Protein AF-A0A2V7W6M7-F1 (afdb_monomer)

Secondary structure (DSSP, 8-state):
----------EEEEEEEEEHHHHHHT-S-SSPPPPSPEEEEEEEETTTTEEEEEEEEEEEEEPTTSSEEEEEEEEE-TTS-EEEEPPSSEEEEEEEETTEEEEEEEEESSPPGGG-PPEEEPB-TT-----TTSTT--EEEEEEE-EETTTTEE-TT-EEEEES--SEE-EEE--TTSEEEEEEE-SSSS-EEEEEEEE-TTSPPEEEEEEEE-TTSEEEEPPPEEEEEEE-TTS-B-TT-EEEETTSTT-EEE--TTSEEEEE--TTPPTTEEEEEEEE-TTS-EEEEEEEEE-TTSEEEPPPEE--

Structure (mmCIF, N/CA/C/O backbone):
data_AF-A0A2V7W6M7-F1
#
_entry.id   AF-A0A2V7W6M7-F1
#
loop_
_atom_site.group_PDB
_atom_site.id
_atom_site.type_symbol
_atom_site.label_atom_id
_atom_site.label_alt_id
_atom_site.label_comp_id
_atom_site.label_asym_id
_atom_site.label_entity_id
_atom_site.label_seq_id
_atom_site.pdbx_PDB_ins_code
_atom_site.Cartn_x
_atom_site.Cartn_y
_atom_site.Cartn_z
_atom_site.occupancy
_atom_site.B_iso_or_equiv
_atom_site.auth_seq_id
_atom_site.auth_comp_id
_atom_site.auth_asym_id
_atom_site.auth_atom_id
_atom_site.pdbx_PDB_model_num
ATOM 1 N N . MET A 1 1 ? 36.031 -36.886 -27.795 1.00 37.38 1 MET A N 1
ATOM 2 C CA . MET A 1 1 ? 36.007 -35.470 -28.211 1.00 37.38 1 MET A CA 1
ATOM 3 C C . MET A 1 1 ? 34.612 -34.957 -27.913 1.00 37.38 1 MET A C 1
ATOM 5 O O . MET A 1 1 ? 33.679 -35.329 -28.607 1.00 37.38 1 MET A O 1
ATOM 9 N N . THR A 1 2 ? 34.450 -34.257 -26.794 1.00 33.03 2 THR A N 1
ATOM 10 C CA . THR A 1 2 ? 33.144 -33.803 -26.303 1.00 33.03 2 THR A CA 1
ATOM 11 C C . THR A 1 2 ? 32.819 -32.485 -26.989 1.00 33.03 2 THR A C 1
ATOM 13 O O . THR A 1 2 ? 33.527 -31.499 -26.793 1.00 33.03 2 THR A O 1
ATOM 16 N N . ILE A 1 3 ? 31.799 -32.485 -27.842 1.00 33.22 3 ILE A N 1
ATOM 17 C CA . ILE A 1 3 ? 31.272 -31.263 -28.445 1.00 33.22 3 ILE A CA 1
ATOM 18 C C . ILE A 1 3 ? 30.493 -30.553 -27.337 1.00 33.22 3 ILE A C 1
ATOM 20 O O . ILE A 1 3 ? 29.459 -31.043 -26.893 1.00 33.22 3 ILE A O 1
ATOM 24 N N . PHE A 1 4 ? 31.018 -29.432 -26.847 1.00 33.44 4 PHE A N 1
ATOM 25 C CA . PHE A 1 4 ? 30.218 -28.498 -26.065 1.00 33.44 4 PHE A CA 1
ATOM 26 C C . PHE A 1 4 ? 29.286 -27.791 -27.043 1.00 33.44 4 PHE A C 1
ATOM 28 O O . PHE A 1 4 ? 29.715 -26.931 -27.812 1.00 33.44 4 PHE A O 1
ATOM 35 N N . GLU A 1 5 ? 28.022 -28.197 -27.046 1.00 27.91 5 GLU A N 1
ATOM 36 C CA . GLU A 1 5 ? 26.962 -27.508 -27.767 1.00 27.91 5 GLU A CA 1
ATOM 37 C C . GLU A 1 5 ? 26.763 -26.139 -27.097 1.00 27.91 5 GLU A C 1
ATOM 39 O O . GLU A 1 5 ? 26.143 -25.999 -26.042 1.00 27.91 5 GLU A O 1
ATOM 44 N N . ARG A 1 6 ? 27.416 -25.114 -27.649 1.00 35.00 6 ARG A N 1
ATOM 45 C CA . ARG A 1 6 ? 27.239 -23.728 -27.222 1.00 35.00 6 ARG A CA 1
ATOM 46 C C . ARG A 1 6 ? 25.944 -23.234 -27.855 1.00 35.00 6 ARG A C 1
ATOM 48 O O . ARG A 1 6 ? 25.962 -22.776 -28.993 1.00 35.00 6 ARG A O 1
ATOM 55 N N . TYR A 1 7 ? 24.838 -23.327 -27.123 1.00 35.12 7 TYR A N 1
ATOM 56 C CA . TYR A 1 7 ? 23.595 -22.654 -27.494 1.00 35.12 7 TYR A CA 1
ATOM 57 C C . TYR A 1 7 ? 23.849 -21.143 -27.482 1.00 35.12 7 TYR A C 1
ATOM 59 O O . TYR A 1 7 ? 23.965 -20.518 -26.427 1.00 35.12 7 TYR A O 1
ATOM 67 N N . VAL A 1 8 ? 24.023 -20.562 -28.667 1.00 39.41 8 VAL A N 1
ATOM 68 C CA . VAL A 1 8 ? 24.008 -19.114 -28.862 1.00 39.41 8 VAL A CA 1
ATOM 69 C C . VAL A 1 8 ? 22.544 -18.750 -29.064 1.00 39.41 8 VAL A C 1
ATOM 71 O O . VAL A 1 8 ? 22.043 -18.812 -30.178 1.00 39.41 8 VAL A O 1
ATOM 74 N N . THR A 1 9 ? 21.830 -18.434 -27.985 1.00 49.50 9 THR A N 1
ATOM 75 C CA . THR A 1 9 ? 20.556 -17.715 -28.109 1.00 49.50 9 THR A CA 1
ATOM 76 C C . THR A 1 9 ? 20.864 -16.373 -28.763 1.00 49.50 9 THR A C 1
ATOM 78 O O . THR A 1 9 ? 21.560 -15.550 -28.161 1.00 49.50 9 THR A O 1
ATOM 81 N N . GLU A 1 10 ? 20.404 -16.162 -29.997 1.00 54.75 10 GLU A N 1
ATOM 82 C CA . GLU A 1 10 ? 20.401 -14.829 -30.589 1.00 54.75 10 GLU A CA 1
ATOM 83 C C . GLU A 1 10 ? 19.492 -13.952 -29.721 1.00 54.75 10 GLU A C 1
ATOM 85 O O . GLU A 1 10 ? 18.345 -14.293 -29.435 1.00 54.75 10 GLU A O 1
ATOM 90 N N . ALA A 1 11 ? 20.040 -12.860 -29.193 1.00 59.16 11 ALA A N 1
ATOM 91 C CA . ALA A 1 11 ? 19.273 -11.928 -28.386 1.00 59.16 11 ALA A CA 1
ATOM 92 C C . ALA A 1 11 ? 18.132 -11.354 -29.235 1.00 59.16 11 ALA A C 1
ATOM 94 O O . ALA A 1 11 ? 18.394 -10.664 -30.219 1.00 59.16 11 ALA A O 1
ATOM 95 N N . ALA A 1 12 ? 16.885 -11.604 -28.841 1.00 70.44 12 ALA A N 1
ATOM 96 C CA . ALA A 1 12 ? 15.736 -1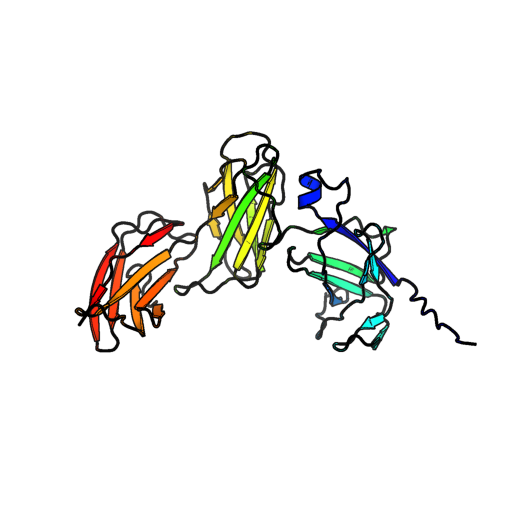0.952 -29.450 1.00 70.44 12 ALA A CA 1
ATOM 97 C C . ALA A 1 12 ? 15.655 -9.509 -28.981 1.00 70.44 12 ALA A C 1
ATOM 99 O O . ALA A 1 12 ? 15.621 -8.600 -29.797 1.00 70.44 12 ALA A O 1
ATOM 100 N N . GLY A 1 13 ? 15.642 -9.297 -27.666 1.00 78.19 13 GLY A N 1
ATOM 101 C CA . GLY A 1 13 ? 15.288 -8.009 -27.088 1.00 78.19 13 GLY A CA 1
ATOM 102 C C . GLY A 1 13 ? 16.224 -7.552 -25.986 1.00 78.19 13 GLY A C 1
ATOM 103 O O . GLY A 1 13 ? 16.868 -8.364 -25.322 1.00 78.19 13 GLY A O 1
ATOM 104 N N . VAL A 1 14 ? 16.264 -6.242 -25.753 1.00 84.81 14 VAL A N 1
ATOM 105 C CA . VAL A 1 14 ? 17.042 -5.648 -24.663 1.00 84.81 14 VAL A CA 1
ATOM 106 C C . VAL A 1 14 ? 16.232 -4.577 -23.946 1.00 84.81 14 VAL A C 1
ATOM 108 O O . VAL A 1 14 ? 15.619 -3.722 -24.579 1.00 84.81 14 VAL A O 1
ATOM 111 N N . ILE A 1 15 ? 16.288 -4.583 -22.616 1.00 87.75 15 ILE A N 1
ATOM 112 C CA . ILE A 1 15 ? 15.776 -3.503 -21.772 1.00 87.75 15 ILE A CA 1
ATOM 113 C C . ILE A 1 15 ? 16.830 -3.093 -20.747 1.00 87.75 15 ILE A C 1
ATOM 115 O O . ILE A 1 15 ? 17.575 -3.923 -20.226 1.00 87.75 15 ILE A O 1
ATOM 119 N N . THR A 1 16 ? 16.881 -1.801 -20.436 1.00 90.06 16 THR A N 1
ATOM 120 C CA . THR A 1 16 ? 17.699 -1.286 -19.336 1.00 90.06 16 THR A CA 1
ATOM 121 C C . THR A 1 16 ? 16.786 -0.917 -18.181 1.00 90.06 16 THR A C 1
ATOM 123 O O . THR A 1 16 ? 15.872 -0.118 -18.358 1.00 90.06 16 THR A O 1
ATOM 126 N N . LEU A 1 17 ? 17.039 -1.486 -17.007 1.00 92.25 17 LEU A N 1
ATOM 127 C CA . LEU A 1 17 ? 16.317 -1.207 -15.772 1.00 92.25 17 LEU A CA 1
ATOM 128 C C . LEU A 1 17 ? 17.231 -0.503 -14.778 1.00 92.25 17 LEU A C 1
ATOM 130 O O . LEU A 1 17 ? 18.404 -0.859 -14.637 1.00 92.25 17 LEU A O 1
ATOM 134 N N . VAL A 1 18 ? 16.677 0.470 -14.062 1.00 93.00 18 VAL A N 1
ATOM 135 C CA . VAL A 1 18 ? 17.426 1.274 -13.096 1.00 93.00 18 VAL A CA 1
ATOM 136 C C . VAL A 1 18 ? 16.715 1.277 -11.753 1.00 93.00 18 VAL A C 1
ATOM 138 O O . VAL A 1 18 ? 15.516 1.534 -11.681 1.00 93.00 18 VAL A O 1
ATOM 141 N N . ASP A 1 19 ? 17.470 1.025 -10.685 1.00 93.56 19 ASP A N 1
ATOM 142 C CA . ASP A 1 19 ? 16.995 1.230 -9.320 1.00 93.56 19 ASP A CA 1
ATOM 143 C C . ASP A 1 19 ? 16.839 2.729 -9.056 1.00 93.56 19 ASP A C 1
ATOM 145 O O . ASP A 1 19 ? 17.804 3.450 -8.771 1.00 93.56 19 ASP A O 1
ATOM 149 N N . GLN A 1 20 ? 15.612 3.220 -9.190 1.00 90.69 20 GLN A N 1
ATOM 150 C CA . GLN A 1 20 ? 15.389 4.651 -9.162 1.00 90.69 20 GLN A CA 1
ATOM 151 C C . GLN A 1 20 ? 15.667 5.230 -7.761 1.00 90.69 20 GLN A C 1
ATOM 153 O O . GLN A 1 20 ? 16.237 6.316 -7.655 1.00 90.69 20 GLN A O 1
ATOM 158 N N . PHE A 1 21 ? 15.374 4.499 -6.679 1.00 90.62 21 PHE A N 1
ATOM 159 C CA . PHE A 1 21 ? 15.681 4.961 -5.321 1.00 90.62 21 PHE A CA 1
ATOM 160 C C . PHE A 1 21 ? 17.189 5.081 -5.084 1.00 90.62 21 PHE A C 1
ATOM 162 O O . PHE A 1 21 ? 17.666 6.106 -4.593 1.00 90.62 21 PHE A O 1
ATOM 169 N N . ALA A 1 22 ? 17.969 4.067 -5.461 1.00 89.62 22 ALA A N 1
ATOM 170 C CA . ALA A 1 22 ? 19.422 4.116 -5.332 1.00 89.62 22 ALA A CA 1
ATOM 171 C C . ALA A 1 22 ? 20.047 5.234 -6.183 1.00 89.62 22 ALA A C 1
ATOM 173 O O . ALA A 1 22 ? 21.070 5.802 -5.775 1.00 89.62 22 ALA A O 1
ATOM 174 N N . LYS A 1 23 ? 19.423 5.558 -7.327 1.00 88.31 23 LYS A N 1
ATOM 175 C CA . LYS A 1 23 ? 19.850 6.629 -8.236 1.00 88.31 23 LYS A CA 1
ATOM 176 C C . LYS A 1 23 ? 19.631 7.985 -7.585 1.00 88.31 23 LYS A C 1
ATOM 178 O O . LYS A 1 23 ? 20.574 8.763 -7.483 1.00 88.31 23 LYS A O 1
ATOM 183 N N . GLU A 1 24 ? 18.437 8.226 -7.047 1.00 85.56 24 GLU A N 1
ATOM 184 C CA . GLU A 1 24 ? 18.137 9.457 -6.305 1.00 85.56 24 GLU A CA 1
ATOM 185 C C . GLU A 1 24 ? 18.972 9.589 -5.028 1.00 85.56 24 GLU A C 1
ATOM 187 O O . GLU A 1 24 ? 19.302 10.698 -4.609 1.00 85.56 24 GLU A O 1
ATOM 192 N N . ARG A 1 25 ? 19.400 8.482 -4.415 1.00 84.62 25 ARG A N 1
ATOM 193 C CA . ARG A 1 25 ? 20.349 8.531 -3.294 1.00 84.62 25 ARG A CA 1
ATOM 194 C C . ARG A 1 25 ? 21.774 8.894 -3.736 1.00 84.62 25 ARG A C 1
ATOM 196 O O . ARG A 1 25 ? 22.564 9.331 -2.908 1.00 84.62 25 ARG A O 1
ATOM 203 N N . GLY A 1 26 ? 22.128 8.693 -5.008 1.00 81.12 26 GLY A N 1
ATOM 204 C CA . GLY A 1 26 ? 23.459 8.989 -5.551 1.00 81.12 26 GLY A CA 1
ATOM 205 C C . GLY A 1 26 ? 24.575 8.070 -5.041 1.00 81.12 26 GLY A C 1
ATOM 206 O O . GLY A 1 26 ? 25.731 8.469 -4.996 1.00 81.12 26 GLY A O 1
ATOM 207 N N . THR A 1 27 ? 24.252 6.844 -4.613 1.00 74.56 27 THR A N 1
ATOM 208 C CA . THR A 1 27 ? 25.217 5.974 -3.889 1.00 74.56 27 THR A CA 1
ATOM 209 C C . THR A 1 27 ? 25.737 4.767 -4.662 1.00 74.56 27 THR A C 1
ATOM 211 O O . THR A 1 27 ? 26.534 4.001 -4.127 1.00 74.56 27 THR A O 1
ATOM 214 N N . ARG A 1 28 ? 25.263 4.544 -5.888 1.00 80.25 28 ARG A N 1
ATOM 215 C CA . ARG A 1 28 ? 25.573 3.341 -6.682 1.00 80.25 28 ARG A CA 1
ATOM 216 C C . ARG A 1 28 ? 25.825 3.683 -8.159 1.00 80.25 28 ARG A C 1
ATOM 218 O O . ARG A 1 28 ? 25.471 2.915 -9.047 1.00 80.25 28 ARG A O 1
ATOM 225 N N . GLY A 1 29 ? 26.429 4.847 -8.403 1.00 82.31 29 GLY A N 1
ATOM 226 C CA . GLY A 1 29 ? 26.655 5.388 -9.746 1.00 82.31 29 GLY A CA 1
ATOM 227 C C . GLY A 1 29 ? 25.389 5.961 -10.392 1.00 82.31 29 GLY A C 1
ATOM 228 O O . GLY A 1 29 ? 24.351 6.093 -9.745 1.00 82.31 29 GLY A O 1
ATOM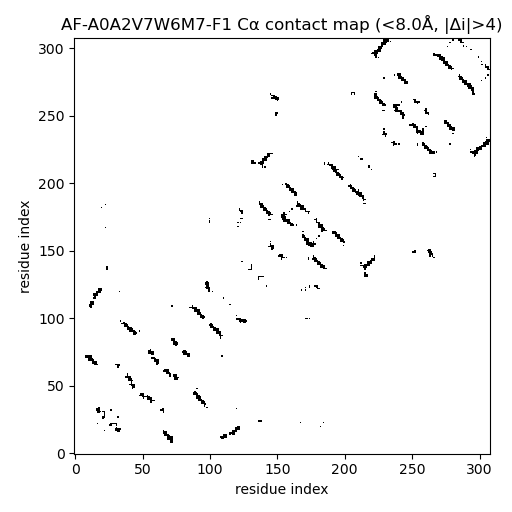 229 N N . GLU A 1 30 ? 25.490 6.314 -11.674 1.00 83.62 30 GLU A N 1
ATOM 230 C CA . GLU A 1 30 ? 24.422 6.990 -12.433 1.00 83.62 30 GLU A CA 1
ATOM 231 C C . GLU A 1 30 ? 23.267 6.061 -12.840 1.00 83.62 30 GLU A C 1
ATOM 233 O O . GLU A 1 30 ? 22.120 6.498 -12.974 1.00 83.62 30 GLU A O 1
ATOM 238 N N . MET A 1 31 ? 23.569 4.771 -13.025 1.00 87.62 31 MET A N 1
ATOM 239 C CA . MET A 1 31 ? 22.616 3.718 -13.382 1.00 87.62 31 MET A CA 1
ATOM 240 C C . MET A 1 31 ? 22.772 2.540 -12.419 1.00 87.62 31 MET A C 1
ATOM 242 O O . MET A 1 31 ? 23.405 1.537 -12.747 1.00 87.62 31 MET A O 1
ATOM 246 N N . PRO A 1 32 ? 22.253 2.659 -11.193 1.00 91.12 32 PRO A N 1
ATOM 247 C CA . PRO A 1 32 ? 22.322 1.580 -10.229 1.00 91.12 32 PRO A CA 1
ATOM 248 C C . PRO A 1 32 ? 21.503 0.370 -10.671 1.00 91.12 32 PRO A C 1
ATOM 250 O O . PRO A 1 32 ? 20.347 0.463 -11.087 1.00 91.12 32 PRO A O 1
ATOM 253 N N . SER A 1 33 ? 22.138 -0.783 -10.521 1.00 91.88 33 SER A N 1
ATOM 254 C CA . SER A 1 33 ? 21.568 -2.097 -10.775 1.00 91.88 33 SER A CA 1
ATOM 255 C C . SER A 1 33 ? 20.372 -2.407 -9.865 1.00 91.88 33 SER A C 1
ATOM 257 O O . SER A 1 33 ? 20.521 -2.296 -8.645 1.00 91.88 33 SER A O 1
ATOM 259 N N . PRO A 1 34 ? 19.241 -2.889 -10.416 1.00 94.00 34 PRO A N 1
ATOM 260 C CA . PRO A 1 34 ? 18.142 -3.413 -9.613 1.00 94.00 34 PRO A CA 1
ATOM 261 C C . PRO A 1 34 ? 18.536 -4.629 -8.767 1.00 94.00 34 PRO A C 1
ATOM 263 O O . PRO A 1 34 ? 19.456 -5.384 -9.112 1.00 94.00 34 PRO A O 1
ATOM 266 N N . ILE A 1 35 ? 17.807 -4.845 -7.677 1.00 93.50 35 ILE A N 1
ATOM 267 C CA . ILE A 1 35 ? 17.958 -5.988 -6.778 1.00 93.50 35 ILE A CA 1
ATOM 268 C C . ILE A 1 35 ? 17.201 -7.195 -7.373 1.00 93.50 35 ILE A C 1
ATOM 270 O O . ILE A 1 35 ? 15.989 -7.108 -7.570 1.00 93.50 35 ILE A O 1
ATOM 274 N N . PRO A 1 36 ? 17.883 -8.312 -7.690 1.00 90.81 36 PRO A N 1
ATOM 275 C CA . PRO A 1 36 ? 17.241 -9.527 -8.192 1.00 90.81 36 PRO A CA 1
ATOM 276 C C . PRO A 1 36 ? 16.528 -10.304 -7.063 1.00 90.81 36 PRO A C 1
ATOM 278 O O . PRO A 1 36 ? 16.828 -10.071 -5.891 1.00 90.81 36 PRO A O 1
ATOM 281 N N . PRO A 1 37 ? 15.667 -11.287 -7.391 1.00 92.06 37 PRO A N 1
ATOM 282 C CA . PRO A 1 37 ? 15.261 -11.696 -8.738 1.00 92.06 37 PRO A CA 1
ATOM 283 C C . PRO A 1 37 ? 14.174 -10.789 -9.333 1.00 92.06 37 PRO A C 1
ATOM 285 O O . PRO A 1 37 ? 13.283 -10.321 -8.628 1.00 92.06 37 PRO A O 1
ATOM 288 N N . LEU A 1 38 ? 14.231 -10.590 -10.654 1.00 93.19 38 LEU A N 1
ATOM 289 C CA . LEU A 1 38 ? 13.163 -9.962 -11.435 1.00 93.19 38 LEU A CA 1
ATOM 290 C C . LEU A 1 38 ? 12.529 -10.997 -12.366 1.00 93.19 38 LEU A C 1
ATOM 292 O O . LEU A 1 38 ? 13.228 -11.826 -12.952 1.00 93.19 38 LEU A O 1
ATOM 296 N N . ARG A 1 39 ? 11.207 -10.937 -12.500 1.00 92.81 39 ARG A N 1
ATOM 297 C CA . ARG A 1 39 ? 10.388 -11.774 -13.376 1.00 92.81 39 ARG A CA 1
ATOM 298 C C . ARG A 1 39 ? 9.814 -10.912 -14.492 1.00 92.81 39 ARG A C 1
ATOM 300 O O . ARG A 1 39 ? 9.383 -9.788 -14.248 1.00 92.81 39 ARG A O 1
ATOM 307 N N . PHE A 1 40 ? 9.802 -11.460 -15.699 1.00 91.62 40 PHE A N 1
ATOM 308 C CA . PHE A 1 40 ? 9.390 -10.768 -16.914 1.00 91.62 40 PHE A CA 1
ATOM 309 C C . PHE A 1 40 ? 8.316 -11.596 -17.613 1.00 91.62 40 PHE A C 1
ATOM 311 O O . PHE A 1 40 ? 8.517 -12.787 -17.870 1.00 91.62 40 PHE A O 1
ATOM 318 N N . SER A 1 41 ? 7.171 -10.989 -17.911 1.00 92.19 41 SER A N 1
ATOM 319 C CA . SER A 1 41 ? 6.080 -11.683 -18.595 1.00 92.19 41 SER A CA 1
ATOM 320 C C . SER A 1 41 ? 5.375 -10.779 -19.593 1.00 92.19 41 SER A C 1
ATOM 322 O O . SER A 1 41 ? 5.086 -9.629 -19.275 1.00 92.19 41 SER A O 1
ATOM 324 N N . LEU A 1 42 ? 5.043 -11.303 -20.771 1.00 91.50 42 LEU A N 1
ATOM 325 C CA . LEU A 1 42 ? 4.112 -10.641 -21.684 1.00 91.50 42 LEU A CA 1
ATOM 326 C C . LEU A 1 42 ? 2.689 -10.997 -21.251 1.00 91.50 42 LEU A C 1
ATOM 328 O O . LEU A 1 42 ? 2.354 -12.177 -21.132 1.00 91.50 42 LEU A O 1
ATOM 332 N N . ILE A 1 43 ? 1.876 -9.979 -20.974 1.00 94.06 43 ILE A N 1
ATOM 333 C CA . ILE A 1 43 ? 0.542 -10.141 -20.371 1.00 94.06 43 ILE A CA 1
ATOM 334 C C . ILE A 1 43 ? -0.604 -9.748 -21.305 1.00 94.06 43 ILE A C 1
ATOM 336 O O . ILE A 1 43 ? -1.750 -10.083 -21.027 1.00 94.06 43 ILE A O 1
ATOM 340 N N . ALA A 1 44 ? -0.311 -9.043 -22.396 1.00 95.44 44 ALA A N 1
ATOM 341 C CA . ALA A 1 44 ? -1.278 -8.660 -23.419 1.00 95.44 44 ALA A CA 1
ATOM 342 C C . ALA A 1 44 ? -0.572 -8.397 -24.756 1.00 95.44 44 ALA A C 1
ATOM 344 O O . ALA A 1 44 ? 0.642 -8.165 -24.759 1.00 95.44 44 ALA A O 1
ATOM 345 N N . HIS A 1 45 ? -1.311 -8.416 -25.869 1.00 94.81 45 HIS A N 1
ATOM 346 C CA . HIS A 1 45 ? -0.763 -8.151 -27.203 1.00 94.81 45 HIS A CA 1
ATOM 347 C C . HIS A 1 45 ? -1.743 -7.461 -28.172 1.00 94.81 45 HIS A C 1
ATOM 349 O O . HIS A 1 45 ? -2.953 -7.391 -27.928 1.00 94.81 45 HIS A O 1
ATOM 355 N N . GLY A 1 46 ? -1.203 -6.954 -29.279 1.00 93.31 46 GLY A N 1
ATOM 356 C CA . GLY A 1 46 ? -1.908 -6.222 -30.324 1.00 93.31 46 GLY A CA 1
ATOM 357 C C . GLY A 1 46 ? -2.309 -4.799 -29.922 1.00 93.31 46 GLY A C 1
ATOM 358 O O . GLY A 1 46 ? -2.162 -4.362 -28.780 1.00 93.31 46 GLY A O 1
ATOM 359 N N . LEU A 1 47 ? -2.883 -4.054 -30.872 1.00 91.38 47 LEU A N 1
ATOM 360 C CA . LEU A 1 47 ? -3.326 -2.667 -30.650 1.00 91.38 47 LEU A CA 1
ATOM 361 C C . LEU A 1 47 ? -4.432 -2.540 -29.592 1.00 91.38 47 LEU A C 1
ATOM 363 O O . LEU A 1 47 ? -4.509 -1.525 -28.905 1.00 91.38 47 LEU A O 1
ATOM 367 N N . ALA A 1 48 ? -5.275 -3.566 -29.458 1.00 93.19 48 ALA A N 1
ATOM 368 C CA . ALA A 1 48 ? -6.347 -3.611 -28.467 1.00 93.19 48 ALA A CA 1
ATOM 369 C C . ALA A 1 48 ? -5.874 -4.064 -27.073 1.00 93.19 48 ALA A C 1
ATOM 371 O O . ALA A 1 48 ? -6.681 -4.073 -26.146 1.00 93.19 48 ALA A O 1
ATOM 372 N N . MET A 1 49 ? -4.594 -4.437 -26.915 1.00 94.31 49 MET A N 1
ATOM 373 C CA . MET A 1 49 ? -4.039 -5.011 -25.683 1.00 94.31 49 MET A CA 1
ATOM 374 C C . MET A 1 49 ? -4.870 -6.189 -25.169 1.00 94.31 49 MET A C 1
ATOM 376 O O . MET A 1 49 ? -5.247 -6.253 -23.998 1.00 94.31 49 MET A O 1
ATOM 380 N N . THR A 1 50 ? -5.146 -7.136 -26.066 1.00 95.19 50 THR A N 1
ATOM 381 C CA . THR A 1 50 ? -5.869 -8.365 -25.740 1.00 95.19 50 THR A CA 1
ATOM 382 C C . THR A 1 50 ? -5.063 -9.156 -24.706 1.00 95.19 50 THR A C 1
ATOM 384 O O . THR A 1 50 ? -3.892 -9.444 -24.972 1.00 95.19 50 THR A O 1
ATOM 387 N N . PRO A 1 51 ? -5.637 -9.505 -23.539 1.00 94.69 51 PRO A N 1
ATOM 388 C CA . PRO A 1 51 ? -4.922 -10.246 -22.505 1.00 94.69 51 PRO A CA 1
ATOM 389 C C . PRO A 1 51 ? -4.411 -11.605 -22.996 1.00 94.69 51 PRO A C 1
ATOM 391 O O . PRO A 1 51 ? -5.109 -12.319 -23.714 1.00 94.69 51 PRO A O 1
ATOM 394 N N . LEU A 1 52 ? -3.207 -11.975 -22.564 1.00 89.38 52 LEU A N 1
ATOM 395 C CA . LEU A 1 52 ? -2.622 -13.299 -22.760 1.00 89.38 52 LEU A CA 1
ATOM 396 C C . LEU A 1 52 ? -2.892 -14.153 -21.518 1.00 89.38 52 LEU A C 1
ATOM 398 O O . LEU A 1 52 ? -2.436 -13.814 -20.424 1.00 89.38 52 LEU A O 1
ATOM 402 N N . ASP A 1 53 ? -3.599 -15.270 -21.691 1.00 87.00 53 ASP A N 1
ATOM 403 C CA . ASP A 1 53 ? -3.859 -16.239 -20.623 1.00 87.00 53 ASP A CA 1
ATOM 404 C C . ASP A 1 53 ? -3.500 -17.671 -21.079 1.00 87.00 53 ASP A C 1
ATOM 406 O O . ASP A 1 53 ? -4.180 -18.227 -21.946 1.00 87.00 53 ASP A O 1
ATOM 410 N N . PRO A 1 54 ? -2.427 -18.283 -20.539 1.00 86.50 54 PRO A N 1
ATOM 411 C 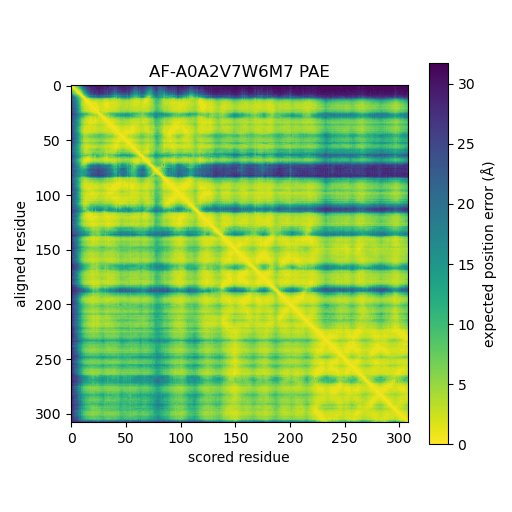CA . PRO A 1 54 ? -1.541 -17.734 -19.513 1.00 86.50 54 PRO A CA 1
ATOM 412 C C . PRO A 1 54 ? -0.589 -16.653 -20.065 1.00 86.50 54 PRO A C 1
ATOM 414 O O . PRO A 1 54 ? -0.247 -16.677 -21.249 1.00 86.50 54 PRO A O 1
ATOM 417 N N . PRO A 1 55 ? -0.070 -15.758 -19.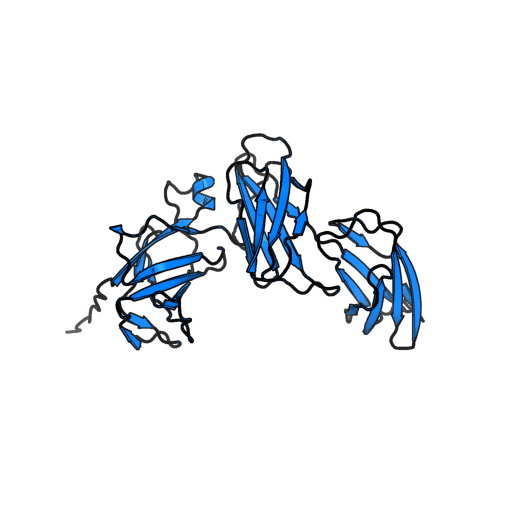201 1.00 90.38 55 PRO A N 1
ATOM 418 C CA . PRO A 1 55 ? 1.029 -14.872 -19.566 1.00 90.38 55 PRO A CA 1
ATOM 419 C C . PRO A 1 55 ? 2.253 -15.641 -20.072 1.00 90.38 55 PRO A C 1
ATOM 421 O O . PRO A 1 55 ? 2.612 -16.694 -19.535 1.00 90.38 55 PRO A O 1
ATOM 424 N N . ILE A 1 56 ? 2.942 -15.072 -21.059 1.00 87.12 56 ILE A N 1
ATOM 425 C CA . ILE A 1 56 ? 4.155 -15.653 -21.639 1.00 87.12 56 ILE A CA 1
ATOM 426 C C . ILE A 1 56 ? 5.347 -15.271 -20.762 1.00 87.12 56 ILE A C 1
ATOM 428 O O . ILE A 1 56 ? 5.666 -14.090 -20.630 1.00 87.12 56 ILE A O 1
ATOM 432 N N . SER A 1 57 ? 6.018 -16.255 -20.161 1.00 86.75 57 SER A N 1
ATOM 433 C CA . SER A 1 57 ? 7.192 -16.013 -19.312 1.00 86.75 57 SER A CA 1
ATOM 434 C C . SER A 1 57 ? 8.460 -15.874 -20.152 1.00 86.75 57 SER A C 1
ATOM 436 O O . SER A 1 57 ? 8.776 -16.739 -20.971 1.00 86.75 57 SER A O 1
ATOM 438 N N . LEU A 1 58 ? 9.204 -14.791 -19.927 1.00 84.75 58 LEU A N 1
ATOM 439 C CA . LEU A 1 58 ? 10.425 -14.490 -20.668 1.00 84.75 58 LEU A CA 1
ATOM 440 C C . LEU A 1 58 ? 11.663 -14.942 -19.900 1.00 84.75 58 LEU A C 1
ATOM 442 O O . LEU A 1 58 ? 11.804 -14.698 -18.699 1.00 84.75 58 LEU A O 1
ATOM 446 N N . ALA A 1 59 ? 12.603 -15.545 -20.623 1.00 80.00 59 ALA A N 1
ATOM 447 C CA . ALA A 1 59 ? 13.935 -15.820 -20.113 1.00 80.00 59 ALA A CA 1
ATOM 448 C C . ALA A 1 59 ? 14.814 -14.579 -20.299 1.00 80.00 59 ALA A C 1
ATOM 450 O O . ALA A 1 59 ? 15.223 -14.262 -21.415 1.00 80.00 59 ALA A O 1
ATOM 451 N N . ALA A 1 60 ? 15.097 -13.880 -19.202 1.00 82.88 60 ALA A N 1
ATOM 452 C CA . ALA A 1 60 ? 15.969 -12.714 -19.207 1.00 82.88 60 ALA A CA 1
ATOM 453 C C . ALA A 1 60 ? 17.358 -13.077 -18.671 1.00 82.88 60 ALA A C 1
ATOM 455 O O . ALA A 1 60 ? 17.496 -13.547 -17.540 1.00 82.88 60 ALA A O 1
ATOM 456 N N . GLN A 1 61 ? 18.395 -12.823 -19.461 1.00 83.25 61 GLN A N 1
ATOM 457 C CA . GLN A 1 61 ? 19.780 -12.860 -19.011 1.00 83.25 61 GLN A CA 1
ATOM 458 C C . GLN A 1 61 ? 20.225 -11.461 -18.607 1.00 83.25 61 GLN A C 1
ATOM 460 O O . GLN A 1 61 ? 20.030 -10.486 -19.328 1.00 83.25 61 GLN A O 1
ATOM 465 N N . ARG A 1 62 ? 20.839 -11.361 -17.434 1.00 83.69 62 ARG A N 1
ATOM 466 C CA . ARG A 1 62 ? 21.354 -10.104 -16.901 1.00 83.69 62 ARG A CA 1
ATOM 467 C C . ARG A 1 62 ? 22.789 -9.888 -17.385 1.00 83.69 62 ARG A C 1
ATOM 469 O O . ARG A 1 62 ? 23.615 -10.790 -17.263 1.00 83.69 62 ARG A O 1
ATOM 476 N N . SER A 1 63 ? 23.097 -8.703 -17.909 1.00 78.69 63 SER A N 1
ATOM 477 C CA . SER A 1 63 ? 24.466 -8.334 -18.288 1.00 78.69 63 SER A CA 1
ATOM 478 C C . SER A 1 63 ? 25.386 -8.221 -17.061 1.00 78.69 63 SER A C 1
ATOM 480 O O . SER A 1 63 ? 24.922 -8.085 -15.927 1.00 78.69 63 SER A O 1
ATOM 482 N N . GLY A 1 64 ? 26.705 -8.188 -17.283 1.00 70.50 64 GLY A N 1
ATOM 483 C CA . GLY A 1 64 ? 27.689 -8.003 -16.207 1.00 70.50 64 GLY A CA 1
ATOM 484 C C . GLY A 1 64 ? 27.561 -6.676 -15.440 1.00 70.50 64 GLY A C 1
ATOM 485 O O . GLY A 1 64 ? 27.926 -6.622 -14.271 1.00 70.50 64 GLY A O 1
ATOM 486 N N . SER A 1 65 ? 27.000 -5.621 -16.053 1.00 70.81 65 SER A N 1
ATOM 487 C CA . SER A 1 65 ? 26.708 -4.347 -15.365 1.00 70.81 65 SER A CA 1
ATOM 488 C C . SER A 1 65 ? 25.491 -4.434 -14.441 1.00 70.81 65 SER A C 1
ATOM 490 O O . SER A 1 65 ? 25.311 -3.589 -13.565 1.00 70.81 65 SER A O 1
ATOM 492 N N . GLY A 1 66 ? 24.641 -5.439 -14.659 1.00 76.69 66 GLY A N 1
ATOM 493 C CA . GLY A 1 66 ? 23.453 -5.734 -13.878 1.00 76.69 66 GLY A CA 1
ATOM 494 C C . GLY A 1 66 ? 22.219 -4.864 -14.169 1.00 76.69 66 GLY A C 1
ATOM 495 O O . GLY A 1 66 ? 21.155 -5.111 -13.597 1.00 76.69 66 GLY A O 1
ATOM 496 N N . THR A 1 67 ? 22.319 -3.869 -15.043 1.00 80.38 67 THR A N 1
ATOM 497 C CA . THR A 1 67 ? 21.198 -2.988 -15.422 1.00 80.38 67 THR A CA 1
ATOM 498 C C . THR A 1 67 ? 20.512 -3.420 -16.709 1.00 80.38 67 THR A C 1
ATOM 500 O O . THR A 1 67 ? 19.331 -3.143 -16.900 1.00 80.38 67 THR A O 1
ATOM 503 N N . VAL A 1 68 ? 21.239 -4.103 -17.591 1.00 83.81 68 VAL A N 1
ATOM 504 C CA . VAL A 1 68 ? 20.737 -4.518 -18.900 1.00 83.81 68 VAL A CA 1
ATOM 505 C C . VAL A 1 68 ? 20.249 -5.958 -18.818 1.00 83.81 68 VAL A C 1
ATOM 507 O O . VAL A 1 68 ? 20.976 -6.841 -18.358 1.00 83.81 68 VAL A O 1
ATOM 510 N N . TYR A 1 69 ? 19.025 -6.182 -19.277 1.00 85.94 69 TYR A N 1
ATOM 511 C CA . TYR A 1 69 ? 18.406 -7.494 -19.396 1.00 85.94 69 TYR A CA 1
ATOM 512 C C . TYR A 1 69 ? 18.203 -7.809 -20.872 1.00 85.94 69 TYR A C 1
ATOM 514 O O . TYR A 1 69 ? 17.654 -7.002 -21.621 1.00 85.94 69 TYR A O 1
ATOM 522 N N . VAL A 1 70 ? 18.684 -8.979 -21.272 1.00 84.50 70 VAL A N 1
ATOM 523 C CA . VAL A 1 70 ? 18.639 -9.494 -22.636 1.00 84.50 70 VAL A CA 1
ATOM 524 C C . VAL A 1 70 ? 17.656 -10.652 -22.673 1.00 84.50 70 VAL A C 1
ATOM 526 O O . VAL A 1 70 ? 17.760 -11.576 -21.868 1.00 84.50 70 VAL A O 1
ATOM 529 N N . PHE A 1 71 ? 16.706 -10.605 -23.595 1.00 81.75 71 PHE A N 1
ATOM 530 C CA . PHE A 1 71 ? 15.704 -11.645 -23.786 1.00 81.75 71 PHE A CA 1
ATOM 531 C C . PHE A 1 71 ? 16.070 -12.505 -24.991 1.00 81.75 71 PHE A C 1
ATOM 533 O O . PHE A 1 71 ? 16.463 -11.976 -26.033 1.00 81.75 71 PHE A O 1
ATOM 540 N N . ALA A 1 72 ? 15.913 -13.819 -24.856 1.00 71.31 72 ALA A N 1
ATOM 541 C CA . ALA A 1 72 ? 15.893 -14.717 -26.009 1.00 71.31 72 ALA A CA 1
ATOM 542 C C . ALA A 1 72 ? 14.601 -14.513 -26.826 1.00 71.31 72 ALA A C 1
ATOM 544 O O . ALA A 1 72 ? 13.604 -14.009 -26.304 1.00 71.31 72 ALA A O 1
ATOM 545 N N . ASP A 1 73 ? 14.609 -14.927 -28.093 1.00 66.75 73 ASP A N 1
ATOM 546 C CA . ASP A 1 73 ? 13.424 -14.991 -28.968 1.00 66.75 73 ASP A CA 1
ATOM 547 C C . ASP A 1 73 ? 12.431 -16.101 -28.568 1.00 66.75 73 ASP A C 1
ATOM 549 O O . ASP A 1 73 ? 11.382 -16.269 -29.196 1.00 66.75 73 ASP A O 1
ATOM 553 N N . GLU A 1 74 ? 12.742 -16.829 -27.496 1.00 67.25 74 GLU A N 1
ATOM 554 C CA . GLU A 1 74 ? 12.015 -17.995 -27.016 1.00 67.25 74 GLU A CA 1
ATOM 555 C C . GLU A 1 74 ? 11.307 -17.725 -25.683 1.00 67.25 74 GLU A C 1
ATOM 557 O O . GLU A 1 74 ? 11.906 -17.342 -24.670 1.00 67.25 74 GLU A O 1
ATOM 562 N N . ALA A 1 75 ? 10.005 -17.994 -25.671 1.00 66.00 75 ALA A N 1
ATOM 563 C CA . ALA A 1 75 ? 9.207 -18.098 -24.466 1.00 66.00 75 ALA A CA 1
ATOM 564 C C . ALA A 1 75 ? 9.433 -19.445 -23.773 1.00 66.00 75 ALA A C 1
ATOM 566 O O . ALA A 1 75 ? 9.437 -20.505 -24.413 1.00 66.00 75 ALA A O 1
ATOM 567 N N . ARG A 1 76 ? 9.537 -19.412 -22.442 1.00 64.12 76 ARG A N 1
ATOM 568 C CA . ARG A 1 76 ? 9.602 -20.626 -21.623 1.00 64.12 76 ARG A CA 1
ATOM 569 C C . ARG A 1 76 ? 8.218 -21.008 -21.119 1.00 64.12 76 ARG A C 1
ATOM 571 O O . ARG A 1 76 ? 7.452 -20.142 -20.693 1.00 64.12 76 ARG A O 1
ATOM 578 N N . ASP A 1 77 ? 7.906 -22.298 -21.150 1.00 57.38 77 ASP A N 1
ATOM 579 C CA . ASP A 1 77 ? 6.683 -22.813 -20.535 1.00 57.38 77 ASP A CA 1
ATOM 580 C C . ASP A 1 77 ? 6.775 -22.803 -18.992 1.00 57.38 77 ASP A C 1
ATOM 582 O O . ASP A 1 77 ? 7.789 -22.425 -18.398 1.00 57.38 77 ASP A O 1
ATOM 586 N N . ARG A 1 78 ? 5.712 -23.250 -18.306 1.00 52.69 78 ARG A N 1
ATOM 587 C CA . ARG A 1 78 ? 5.681 -23.339 -16.829 1.00 52.69 78 ARG A CA 1
ATOM 588 C C . ARG A 1 78 ? 6.761 -24.257 -16.234 1.00 52.69 78 ARG A C 1
ATOM 590 O O . ARG A 1 78 ? 6.979 -24.199 -15.026 1.00 52.69 78 ARG A O 1
ATOM 597 N N . ARG A 1 79 ? 7.397 -25.118 -17.035 1.00 54.09 79 ARG A N 1
ATOM 598 C CA . ARG A 1 79 ? 8.479 -26.027 -16.626 1.00 54.09 79 ARG A CA 1
ATOM 599 C C . ARG A 1 79 ? 9.865 -25.453 -16.932 1.00 54.09 79 ARG A C 1
ATOM 601 O O . ARG A 1 79 ? 10.857 -26.042 -16.520 1.00 54.09 79 ARG A O 1
ATOM 608 N N . GLY A 1 80 ? 9.935 -24.284 -17.572 1.00 55.22 80 GLY A N 1
ATOM 609 C CA . GLY A 1 80 ? 11.184 -23.629 -17.944 1.00 55.22 80 GLY A CA 1
ATOM 610 C C . GLY A 1 80 ? 11.766 -24.115 -19.272 1.00 55.22 80 GLY A C 1
ATOM 611 O O . GLY A 1 80 ? 12.887 -23.706 -19.594 1.00 55.22 80 GLY A O 1
ATOM 612 N N . GLU A 1 81 ? 11.023 -24.936 -20.021 1.00 55.66 81 GLU A N 1
ATOM 613 C CA . GLU A 1 81 ? 11.429 -25.489 -21.314 1.00 55.66 81 GLU A CA 1
ATOM 614 C C . GLU A 1 81 ? 11.155 -24.483 -22.447 1.00 55.66 81 GLU A C 1
ATOM 616 O O . GLU A 1 81 ? 10.130 -23.787 -22.409 1.00 55.66 81 GLU A O 1
ATOM 621 N N . PRO A 1 82 ? 12.040 -24.374 -23.458 1.00 60.16 82 PRO A N 1
ATOM 622 C CA . PRO A 1 82 ? 11.782 -23.578 -24.657 1.00 60.16 82 PRO A CA 1
ATOM 623 C C . PRO A 1 82 ? 10.523 -24.093 -25.356 1.00 60.16 82 PRO A C 1
ATOM 625 O O . PRO A 1 82 ? 10.448 -25.264 -25.721 1.00 60.16 82 PRO A O 1
ATOM 628 N N . SER A 1 83 ? 9.511 -23.240 -25.516 1.00 60.00 83 SER A N 1
ATOM 629 C CA . SER A 1 83 ? 8.182 -23.699 -25.947 1.00 60.00 83 SER A CA 1
ATOM 630 C C . SER A 1 83 ? 7.610 -22.957 -27.152 1.00 60.00 83 SER A C 1
ATOM 632 O O . SER A 1 83 ? 6.828 -23.543 -27.900 1.00 60.00 83 SER A O 1
ATOM 634 N N . LEU A 1 84 ? 7.986 -21.691 -27.375 1.00 66.06 84 LEU A N 1
ATOM 635 C CA . LEU A 1 84 ? 7.395 -20.870 -28.433 1.00 66.06 84 LEU A CA 1
ATOM 636 C C . LEU A 1 84 ? 8.344 -19.752 -28.879 1.00 66.06 84 LEU A C 1
ATOM 638 O O . LEU A 1 84 ? 8.891 -19.043 -28.036 1.00 66.06 84 LEU A O 1
ATOM 642 N N . ARG A 1 85 ? 8.471 -19.529 -30.192 1.00 75.50 85 ARG A N 1
ATOM 643 C CA . ARG A 1 85 ? 9.005 -18.260 -30.706 1.00 75.50 85 ARG A CA 1
ATOM 644 C C . ARG A 1 85 ? 7.967 -17.162 -30.531 1.00 75.50 85 ARG A C 1
ATOM 646 O O . ARG A 1 85 ? 6.808 -17.341 -30.904 1.00 75.50 85 ARG A O 1
ATOM 653 N N . ILE A 1 86 ? 8.386 -16.026 -29.991 1.00 81.31 86 ILE A N 1
ATOM 654 C CA . ILE A 1 86 ? 7.499 -14.875 -29.805 1.00 81.31 86 ILE A CA 1
ATOM 655 C C . ILE A 1 86 ? 7.402 -14.131 -31.139 1.00 81.31 86 ILE A C 1
ATOM 657 O O . ILE A 1 86 ? 8.413 -13.678 -31.678 1.00 81.31 86 ILE A O 1
ATOM 661 N N . ALA A 1 87 ? 6.193 -14.041 -31.693 1.00 83.12 87 ALA A N 1
ATOM 662 C CA . ALA A 1 87 ? 5.962 -13.345 -32.953 1.00 83.12 87 ALA A CA 1
ATOM 663 C C . ALA A 1 87 ? 6.195 -11.830 -32.797 1.00 83.12 87 ALA A C 1
ATOM 665 O O . ALA A 1 87 ? 5.946 -11.288 -31.722 1.00 83.12 87 ALA A O 1
ATOM 666 N N . PRO A 1 88 ? 6.643 -11.124 -33.849 1.00 87.06 88 PRO A N 1
ATOM 667 C CA . PRO A 1 88 ? 6.645 -9.669 -33.841 1.00 87.06 88 PRO A CA 1
ATOM 668 C C . PRO A 1 88 ? 5.217 -9.120 -33.748 1.00 87.06 88 PRO A C 1
ATOM 670 O O . PRO A 1 88 ? 4.384 -9.409 -34.607 1.00 87.06 88 PRO A O 1
ATOM 673 N N . ASP A 1 89 ? 4.945 -8.350 -32.702 1.00 90.31 89 ASP A N 1
ATOM 674 C CA . ASP A 1 89 ? 3.680 -7.654 -32.443 1.00 90.31 89 ASP A CA 1
ATOM 675 C C . ASP A 1 89 ? 3.936 -6.595 -31.359 1.00 90.31 89 ASP A C 1
ATOM 677 O O . ASP A 1 89 ? 5.007 -6.554 -30.738 1.00 90.31 89 ASP A O 1
ATOM 681 N N . ARG A 1 90 ? 2.934 -5.769 -31.080 1.00 92.06 90 ARG A N 1
ATOM 682 C CA . ARG A 1 90 ? 2.920 -4.919 -29.899 1.00 92.06 90 ARG A CA 1
ATOM 683 C C . ARG A 1 90 ? 2.497 -5.742 -28.688 1.00 92.06 90 ARG A C 1
ATOM 685 O O . ARG A 1 90 ? 1.448 -6.376 -28.708 1.00 92.06 90 ARG A O 1
ATOM 692 N N . TYR A 1 91 ? 3.268 -5.691 -27.610 1.00 92.31 91 TYR A N 1
ATOM 693 C CA . TYR A 1 91 ? 2.983 -6.401 -26.365 1.00 92.31 91 TYR A CA 1
ATOM 694 C C . TYR A 1 91 ? 2.986 -5.469 -25.161 1.00 92.31 91 TYR A C 1
ATOM 696 O O . TYR A 1 91 ? 3.664 -4.442 -25.154 1.00 92.31 91 TYR A O 1
ATOM 704 N N . ARG A 1 92 ? 2.293 -5.885 -24.097 1.00 95.06 92 ARG A N 1
ATOM 705 C CA . ARG A 1 92 ? 2.494 -5.354 -22.747 1.00 95.06 92 ARG A CA 1
ATOM 706 C C . ARG A 1 92 ? 3.422 -6.268 -21.962 1.00 95.06 92 ARG A C 1
ATOM 708 O O . ARG A 1 92 ? 3.049 -7.388 -21.606 1.00 95.06 92 ARG A O 1
ATOM 715 N N . LEU A 1 93 ? 4.621 -5.774 -21.680 1.00 92.81 93 LEU A N 1
ATOM 716 C CA . LEU A 1 93 ? 5.584 -6.393 -20.782 1.00 92.81 93 LEU A CA 1
ATOM 717 C C . LEU A 1 93 ? 5.276 -5.979 -19.344 1.00 92.81 93 LEU A C 1
ATOM 719 O O . LEU A 1 93 ? 5.214 -4.792 -19.040 1.00 92.81 93 LEU A O 1
ATOM 723 N N . ARG A 1 94 ? 5.160 -6.958 -18.452 1.00 94.81 94 ARG A N 1
ATOM 724 C CA . ARG A 1 94 ? 5.115 -6.764 -17.006 1.00 94.81 94 ARG A CA 1
ATOM 725 C C . ARG A 1 94 ? 6.419 -7.240 -16.377 1.00 94.81 94 ARG A C 1
ATOM 727 O O . ARG A 1 94 ? 6.878 -8.353 -16.644 1.00 94.81 94 ARG A O 1
ATOM 734 N N . ILE A 1 95 ? 6.988 -6.395 -15.528 1.00 94.44 95 ILE A N 1
ATOM 735 C CA . ILE A 1 95 ? 8.215 -6.642 -14.777 1.00 94.44 95 ILE A CA 1
ATOM 736 C C . ILE A 1 95 ? 7.866 -6.613 -13.296 1.00 94.44 95 ILE A C 1
ATOM 738 O O . ILE A 1 95 ? 7.332 -5.624 -12.796 1.00 94.44 95 ILE A O 1
ATOM 742 N N . GLU A 1 96 ? 8.173 -7.696 -12.594 1.00 94.19 96 GLU A N 1
ATOM 743 C CA . GLU A 1 96 ? 7.884 -7.851 -11.171 1.00 94.19 96 GLU A CA 1
ATOM 744 C C . GLU A 1 96 ? 9.135 -8.275 -10.412 1.00 94.19 96 GLU A C 1
ATOM 746 O O . GLU A 1 96 ? 9.970 -9.027 -10.911 1.00 94.19 96 GLU A O 1
ATOM 751 N N . GLY A 1 97 ? 9.238 -7.842 -9.165 1.00 92.94 97 GLY A N 1
ATOM 752 C CA . GLY A 1 97 ? 10.261 -8.283 -8.232 1.00 92.94 97 GLY A CA 1
ATOM 753 C C . GLY A 1 97 ? 9.775 -8.062 -6.813 1.00 92.94 97 GLY A C 1
ATOM 754 O O . GLY A 1 97 ? 8.841 -7.298 -6.585 1.00 92.94 97 GLY A O 1
ATOM 755 N N . ASP A 1 98 ? 10.413 -8.713 -5.852 1.00 92.94 98 ASP A N 1
ATOM 756 C CA . ASP A 1 98 ? 9.923 -8.687 -4.471 1.00 92.94 98 ASP A CA 1
ATOM 757 C C . ASP A 1 98 ? 10.153 -7.317 -3.797 1.00 92.94 98 ASP A C 1
ATOM 7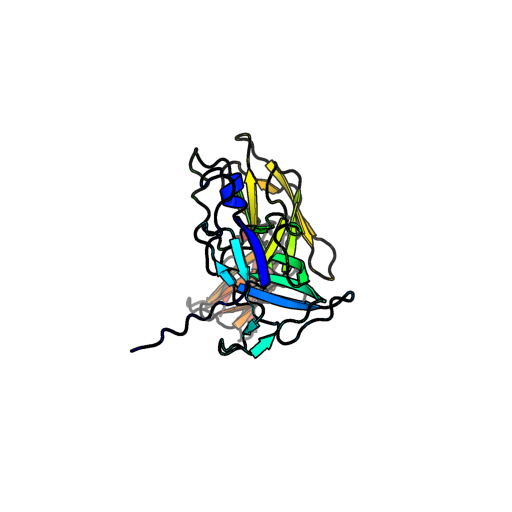59 O O . ASP A 1 98 ? 9.497 -6.989 -2.812 1.00 92.94 98 ASP A O 1
ATOM 763 N N . TYR A 1 99 ? 11.052 -6.499 -4.359 1.00 95.44 99 TYR A N 1
ATOM 764 C CA . TYR A 1 99 ? 11.465 -5.192 -3.834 1.00 95.44 99 TYR A CA 1
ATOM 765 C C . TYR A 1 99 ? 10.923 -3.990 -4.610 1.00 95.44 99 TYR A C 1
ATOM 767 O O . TYR A 1 99 ? 11.143 -2.855 -4.194 1.00 95.44 99 TYR A O 1
ATOM 775 N N . TYR A 1 100 ? 10.252 -4.199 -5.740 1.00 95.00 100 TYR A N 1
ATOM 776 C CA . TYR A 1 100 ? 9.835 -3.118 -6.631 1.00 95.00 100 TYR A CA 1
ATOM 777 C C . TYR A 1 100 ? 8.338 -3.181 -6.890 1.00 95.00 100 TYR A C 1
ATOM 779 O O . TYR A 1 100 ? 7.719 -4.239 -6.806 1.00 95.00 100 TYR A O 1
ATOM 787 N N . GLN A 1 101 ? 7.758 -2.035 -7.221 1.00 93.31 101 GLN A N 1
ATOM 788 C CA . GLN A 1 101 ? 6.396 -1.998 -7.734 1.00 93.31 101 GLN A CA 1
ATOM 789 C C . GLN A 1 101 ? 6.357 -2.651 -9.124 1.00 93.31 101 GLN A C 1
ATOM 791 O O . GLN A 1 101 ? 7.321 -2.492 -9.882 1.00 93.31 101 GLN A O 1
ATOM 796 N N . PRO A 1 102 ? 5.268 -3.359 -9.482 1.00 92.81 102 PRO A N 1
ATOM 797 C CA . PRO A 1 102 ? 5.101 -3.874 -10.832 1.00 92.81 102 PRO A CA 1
ATOM 798 C C . PRO A 1 102 ? 5.204 -2.745 -11.856 1.00 92.81 102 PRO A C 1
ATOM 800 O O . PRO A 1 102 ? 4.530 -1.719 -11.736 1.00 92.81 102 PRO A O 1
ATOM 803 N N . LEU A 1 103 ? 6.046 -2.949 -12.863 1.00 93.00 103 LEU A N 1
ATOM 804 C CA . LEU A 1 103 ? 6.201 -2.034 -13.983 1.00 93.00 103 LEU A CA 1
ATOM 805 C C . LEU A 1 103 ? 5.580 -2.671 -15.224 1.00 93.00 103 LEU A C 1
ATOM 807 O O . LEU A 1 103 ? 5.965 -3.772 -15.613 1.00 93.00 103 LEU A O 1
ATOM 811 N N . GLU A 1 104 ? 4.640 -1.967 -15.846 1.00 94.06 104 GLU A N 1
ATOM 812 C CA . GLU A 1 104 ? 4.026 -2.372 -17.109 1.00 94.06 104 GLU A CA 1
ATOM 813 C C . GLU A 1 104 ? 4.425 -1.406 -18.220 1.00 94.06 104 GLU A C 1
ATOM 815 O O . GLU A 1 104 ? 4.373 -0.188 -18.048 1.00 94.06 104 GLU A O 1
ATOM 820 N N . LEU A 1 105 ? 4.847 -1.964 -19.352 1.00 91.88 105 LEU A N 1
ATOM 821 C CA . LEU A 1 105 ? 5.368 -1.230 -20.497 1.00 91.88 105 LEU A CA 1
ATOM 822 C C . LEU A 1 105 ? 4.767 -1.805 -21.771 1.00 91.88 105 LEU A C 1
ATOM 824 O O . LEU A 1 105 ? 4.887 -3.003 -22.027 1.00 91.88 105 LEU A O 1
ATOM 828 N N . ASP A 1 106 ? 4.172 -0.949 -22.591 1.00 92.44 106 ASP A N 1
ATOM 829 C CA . ASP A 1 106 ? 3.823 -1.316 -23.957 1.00 92.44 106 ASP A CA 1
ATOM 830 C C . ASP A 1 106 ? 5.071 -1.172 -24.837 1.00 92.44 106 ASP A C 1
ATOM 832 O O . ASP A 1 106 ? 5.721 -0.125 -24.828 1.00 92.44 106 ASP A O 1
ATOM 836 N N . LEU A 1 107 ? 5.409 -2.206 -25.602 1.00 89.38 107 LEU A N 1
ATOM 837 C CA . LEU A 1 107 ? 6.563 -2.212 -26.500 1.00 89.38 107 LEU A CA 1
ATOM 838 C C . LEU A 1 107 ? 6.276 -3.008 -27.771 1.00 89.38 107 LEU A C 1
ATOM 840 O O . LEU A 1 107 ? 5.449 -3.917 -27.774 1.00 89.38 107 LEU A O 1
ATOM 844 N N . GLU A 1 108 ? 6.981 -2.671 -28.843 1.00 89.25 108 GLU A N 1
ATOM 845 C CA . GLU A 1 108 ? 7.061 -3.518 -30.032 1.00 89.25 108 GLU A CA 1
ATOM 846 C C . GLU A 1 108 ? 8.057 -4.648 -29.766 1.00 89.25 108 GLU A C 1
ATOM 848 O O . GLU A 1 108 ? 9.144 -4.413 -29.225 1.00 89.25 108 GLU A O 1
ATOM 853 N N . TRP A 1 109 ? 7.684 -5.875 -30.124 1.00 85.50 109 TRP A N 1
ATOM 854 C CA . TRP A 1 109 ? 8.546 -7.037 -29.978 1.00 85.50 109 TRP A CA 1
ATOM 855 C C . TRP A 1 109 ? 9.214 -7.406 -31.313 1.00 85.50 109 TRP A C 1
ATOM 857 O O . TRP A 1 109 ? 8.536 -7.482 -32.336 1.00 85.50 109 TRP A O 1
ATOM 867 N N . PRO A 1 110 ? 10.522 -7.703 -31.320 1.00 80.06 110 PRO A N 1
ATOM 868 C CA . PRO A 1 110 ? 11.414 -7.615 -30.175 1.00 80.06 110 PRO A CA 1
ATOM 869 C C . PRO A 1 110 ? 11.845 -6.169 -29.845 1.00 80.06 110 PRO A C 1
ATOM 871 O O . PRO A 1 110 ? 12.075 -5.367 -30.753 1.00 80.06 110 PRO A O 1
ATOM 874 N N . PRO A 1 111 ? 12.024 -5.827 -28.555 1.00 75.62 111 PRO A N 1
ATOM 875 C CA . PRO A 1 111 ? 12.446 -4.488 -28.169 1.00 75.62 111 PRO A CA 1
ATOM 876 C C . PRO A 1 111 ? 13.914 -4.238 -28.526 1.00 75.62 111 PRO A C 1
ATOM 878 O O . PRO A 1 111 ? 14.803 -4.969 -28.086 1.00 75.62 111 PRO A O 1
ATOM 881 N N . THR A 1 112 ? 14.198 -3.159 -29.257 1.00 68.38 112 THR A N 1
ATOM 882 C CA . THR A 1 112 ? 15.582 -2.768 -29.573 1.00 68.38 112 THR A CA 1
ATOM 883 C C . THR A 1 112 ? 16.128 -1.744 -28.562 1.00 68.38 112 THR A C 1
ATOM 885 O O . THR A 1 112 ? 15.365 -0.919 -28.047 1.00 68.38 112 THR A O 1
ATOM 888 N N . PRO A 1 113 ? 17.449 -1.714 -28.291 1.00 62.72 113 PRO A N 1
ATOM 889 C CA . PRO A 1 113 ? 18.046 -0.720 -27.392 1.00 62.72 113 PRO A CA 1
ATOM 890 C C . PRO A 1 113 ? 17.784 0.732 -27.814 1.00 62.72 113 PRO A C 1
ATOM 892 O O . PRO A 1 113 ? 17.627 1.600 -26.964 1.00 62.72 113 PRO A O 1
ATOM 895 N N . ALA A 1 114 ? 17.712 0.999 -29.123 1.00 59.66 114 ALA A N 1
ATOM 896 C CA . ALA A 1 114 ? 17.454 2.338 -29.654 1.00 59.66 114 ALA A CA 1
ATOM 897 C C . ALA A 1 114 ? 16.032 2.838 -29.344 1.00 59.66 114 ALA A C 1
ATOM 899 O O . ALA A 1 114 ? 15.794 4.043 -29.325 1.00 59.66 114 ALA A O 1
ATOM 900 N N . THR A 1 115 ? 15.095 1.919 -29.097 1.00 59.78 115 THR A N 1
ATOM 901 C CA . THR A 1 115 ? 13.679 2.235 -28.873 1.00 59.78 115 THR A CA 1
ATOM 902 C C . THR A 1 115 ? 13.299 2.393 -27.403 1.00 59.78 115 THR A C 1
ATOM 904 O O . THR A 1 115 ? 12.228 2.923 -27.122 1.00 59.78 115 THR A O 1
ATOM 907 N N . LEU A 1 116 ? 14.148 1.975 -26.454 1.00 69.94 116 LEU A N 1
ATOM 908 C CA . LEU A 1 116 ? 13.805 1.987 -25.031 1.00 69.94 116 LEU A CA 1
ATOM 909 C C . LEU A 1 116 ? 14.785 2.821 -24.207 1.00 69.94 116 LEU A C 1
ATOM 911 O O . LEU A 1 116 ? 15.937 2.446 -23.992 1.00 69.94 116 LEU A O 1
ATOM 915 N N . LEU A 1 117 ? 14.278 3.926 -23.659 1.00 81.50 117 LEU A N 1
ATOM 916 C CA . LEU A 1 117 ? 14.948 4.635 -22.572 1.00 81.50 117 LEU A CA 1
ATOM 917 C C . LEU A 1 117 ? 15.104 3.706 -21.351 1.00 81.50 117 LEU A C 1
ATOM 919 O O . LEU A 1 117 ? 14.283 2.800 -21.171 1.00 81.50 117 LEU A O 1
ATOM 923 N N . PRO A 1 118 ? 16.113 3.925 -20.486 1.00 88.44 118 PRO A N 1
ATOM 924 C CA . PRO A 1 118 ? 16.213 3.215 -19.218 1.00 88.44 118 PRO A CA 1
ATOM 925 C C . PRO A 1 118 ? 14.927 3.358 -18.407 1.00 88.44 118 PRO A C 1
ATOM 927 O O . PRO A 1 118 ? 14.463 4.469 -18.153 1.00 88.44 118 PRO A O 1
ATOM 930 N N . GLN A 1 119 ? 14.361 2.228 -18.001 1.00 91.69 119 GLN A N 1
ATOM 931 C CA . GLN A 1 119 ? 13.088 2.184 -17.305 1.00 91.69 119 GLN A CA 1
ATOM 932 C C . GLN A 1 119 ? 13.315 2.214 -15.788 1.00 91.69 119 GLN A C 1
ATOM 934 O O . GLN A 1 119 ? 14.071 1.385 -15.261 1.00 91.69 119 GLN A O 1
ATOM 939 N N . PRO A 1 120 ? 12.704 3.171 -15.071 1.00 92.25 120 PRO A N 1
ATOM 940 C CA . PRO A 1 120 ? 12.879 3.295 -13.634 1.00 92.25 120 PRO A CA 1
ATOM 941 C C . PRO A 1 120 ? 12.037 2.247 -12.905 1.00 92.25 120 PRO A C 1
ATOM 943 O O . PRO A 1 120 ? 10.822 2.177 -13.078 1.00 92.25 120 PRO A O 1
ATOM 946 N N . LEU A 1 121 ? 12.672 1.464 -12.036 1.00 94.06 121 LEU A N 1
ATOM 947 C CA . LEU A 1 121 ? 11.961 0.640 -11.067 1.00 94.06 121 LEU A CA 1
ATOM 948 C C . LEU A 1 121 ? 11.754 1.437 -9.781 1.00 94.06 121 LEU A C 1
ATOM 950 O O . LEU A 1 121 ? 12.716 1.847 -9.123 1.00 94.06 121 LEU A O 1
ATOM 954 N N . LEU A 1 122 ? 10.486 1.656 -9.436 1.00 93.31 122 LEU A N 1
ATOM 955 C CA . LEU A 1 122 ? 10.090 2.322 -8.200 1.00 93.31 122 LEU A CA 1
ATOM 956 C C . LEU A 1 122 ? 10.102 1.322 -7.037 1.00 93.31 122 LEU A C 1
ATOM 958 O O . LEU A 1 122 ? 9.678 0.175 -7.218 1.00 93.31 122 LEU A O 1
ATOM 962 N N . PRO A 1 123 ? 10.575 1.721 -5.843 1.00 93.94 123 PRO A N 1
ATOM 963 C CA . PRO A 1 123 ? 10.640 0.819 -4.702 1.00 93.94 123 PRO A CA 1
ATOM 964 C C . PRO A 1 123 ? 9.232 0.394 -4.263 1.00 93.94 123 PRO A C 1
ATOM 966 O O . PRO A 1 123 ? 8.312 1.213 -4.185 1.00 93.94 123 PRO A 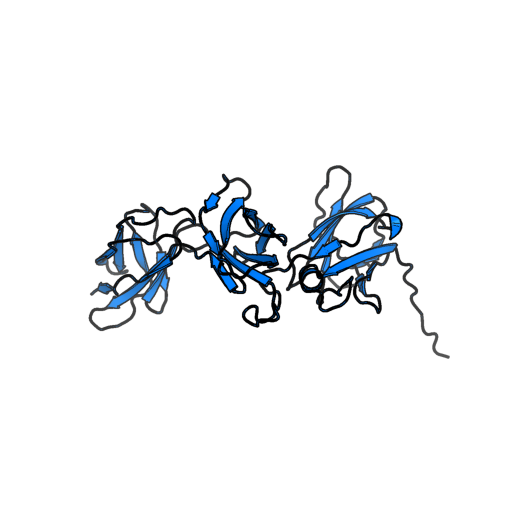O 1
ATOM 969 N N . GLY A 1 124 ? 9.074 -0.900 -3.991 1.00 94.00 124 GLY A N 1
ATOM 970 C CA . GLY A 1 124 ? 7.896 -1.477 -3.348 1.00 94.00 124 GLY A CA 1
ATOM 971 C C . GLY A 1 124 ? 8.046 -1.497 -1.826 1.00 94.00 124 GLY A C 1
ATOM 972 O O . GLY A 1 124 ? 9.095 -1.143 -1.287 1.00 94.00 124 GLY A O 1
ATOM 973 N N . TYR A 1 125 ? 7.006 -1.940 -1.116 1.00 94.00 125 TYR A N 1
ATOM 974 C CA . TYR A 1 125 ? 6.966 -1.900 0.353 1.00 94.00 125 TYR A CA 1
ATOM 975 C C . TYR A 1 125 ? 8.125 -2.658 1.026 1.00 94.00 125 TYR A C 1
ATOM 977 O O . TYR A 1 125 ? 8.713 -2.168 1.991 1.00 94.00 125 TYR A O 1
ATOM 985 N N . ASN A 1 126 ? 8.507 -3.809 0.464 1.00 94.00 126 ASN A N 1
ATOM 986 C CA . ASN A 1 126 ? 9.590 -4.654 0.975 1.00 94.00 126 ASN A CA 1
ATOM 987 C C . ASN A 1 126 ? 10.995 -4.182 0.571 1.00 94.00 126 ASN A C 1
ATOM 989 O O . ASN A 1 126 ? 11.973 -4.846 0.919 1.00 94.00 126 ASN A O 1
ATOM 993 N N . TYR A 1 127 ? 11.125 -3.084 -0.185 1.00 94.81 127 TYR A N 1
ATOM 994 C CA . TYR A 1 127 ? 12.429 -2.570 -0.596 1.00 94.81 127 TYR A CA 1
ATOM 995 C C . TYR A 1 127 ? 13.329 -2.340 0.636 1.00 94.81 127 TYR A C 1
ATOM 997 O O . TYR A 1 127 ? 12.870 -1.760 1.627 1.00 94.81 127 TYR A O 1
ATOM 1005 N N . PRO A 1 128 ? 14.610 -2.756 0.605 1.00 93.69 128 PRO A N 1
ATOM 1006 C CA . PRO A 1 128 ? 15.520 -2.624 1.739 1.00 93.69 128 PRO A CA 1
ATOM 1007 C C . PRO A 1 128 ? 16.023 -1.180 1.849 1.00 93.69 128 PRO A C 1
ATOM 1009 O O . PRO A 1 128 ? 17.168 -0.860 1.508 1.00 93.69 128 PRO A O 1
ATOM 1012 N N . PHE A 1 129 ? 15.143 -0.283 2.287 1.00 91.31 129 PHE A N 1
ATOM 1013 C CA . PHE A 1 129 ? 15.500 1.105 2.536 1.00 91.31 129 PHE A CA 1
ATOM 1014 C C . PHE A 1 129 ? 16.632 1.170 3.574 1.00 91.31 129 PHE A C 1
ATOM 1016 O O . PHE A 1 129 ? 16.602 0.431 4.561 1.00 91.31 129 PHE A O 1
ATOM 1023 N N . PRO A 1 130 ? 17.649 2.027 3.367 1.00 86.88 130 PRO A N 1
ATOM 1024 C CA . PRO A 1 130 ? 18.616 2.310 4.419 1.00 86.88 130 PRO A CA 1
ATOM 1025 C C . PRO A 1 130 ? 17.906 2.961 5.608 1.00 86.88 130 PRO A C 1
ATOM 1027 O O . PRO A 1 130 ? 16.816 3.511 5.453 1.00 86.88 130 PRO A O 1
ATOM 1030 N N . ASP A 1 131 ? 18.567 2.979 6.760 1.00 84.00 131 ASP A N 1
ATOM 1031 C CA . ASP A 1 131 ? 18.122 3.818 7.865 1.00 84.00 131 ASP A CA 1
ATOM 1032 C C . ASP A 1 131 ? 18.104 5.287 7.417 1.00 84.00 131 ASP A C 1
ATOM 1034 O O . ASP A 1 131 ? 19.147 5.892 7.141 1.00 84.00 131 ASP A O 1
ATOM 1038 N N . VAL A 1 132 ? 16.894 5.832 7.288 1.00 81.44 132 VAL A N 1
ATOM 1039 C CA . VAL A 1 132 ? 16.685 7.196 6.805 1.00 81.44 132 VAL A CA 1
ATOM 1040 C C . VAL A 1 132 ? 16.934 8.253 7.871 1.00 81.44 132 VAL A C 1
ATOM 1042 O O . VAL A 1 132 ? 17.053 9.421 7.520 1.00 81.44 132 VAL A O 1
ATOM 1045 N N . THR A 1 133 ? 17.082 7.845 9.134 1.00 77.12 133 THR A N 1
ATOM 1046 C CA . THR A 1 133 ? 17.359 8.745 10.262 1.00 77.12 133 THR A CA 1
ATOM 1047 C C . THR A 1 133 ? 18.829 9.155 10.347 1.00 77.12 133 THR A C 1
ATOM 1049 O O . THR A 1 133 ? 19.178 10.111 11.044 1.00 77.12 133 THR A O 1
ATOM 1052 N N . LEU A 1 134 ? 19.710 8.467 9.613 1.00 76.94 134 LEU A N 1
ATOM 1053 C CA . LEU A 1 134 ? 21.114 8.838 9.522 1.00 76.94 134 LEU A CA 1
ATOM 1054 C C . LEU A 1 134 ? 21.259 10.197 8.814 1.00 76.94 134 LEU A C 1
ATOM 1056 O O . LEU A 1 134 ? 20.679 10.380 7.744 1.00 76.94 134 LEU A O 1
ATOM 1060 N N . PRO A 1 135 ? 22.118 11.117 9.301 1.00 69.88 135 PRO A N 1
ATOM 1061 C CA . PRO A 1 135 ? 22.309 12.440 8.689 1.00 69.88 135 PRO A CA 1
ATOM 1062 C C . PRO A 1 135 ? 22.734 12.420 7.210 1.00 69.88 135 PRO A C 1
ATOM 1064 O O . PRO A 1 135 ? 22.591 13.411 6.495 1.00 69.88 135 PRO A O 1
ATOM 1067 N N . SER A 1 136 ? 23.289 11.301 6.739 1.00 68.94 136 SER A N 1
ATOM 1068 C CA . SER A 1 136 ? 23.669 11.089 5.340 1.00 68.94 136 SER A CA 1
ATOM 1069 C C . SER A 1 136 ? 22.478 10.768 4.430 1.00 68.94 136 SER A C 1
ATOM 1071 O O . SER A 1 136 ? 22.569 10.954 3.213 1.00 68.94 136 SER A O 1
ATOM 1073 N N . SER A 1 137 ? 21.360 10.303 4.988 1.00 72.00 137 SER A N 1
ATOM 1074 C CA . SER A 1 137 ? 20.150 9.984 4.245 1.00 72.00 137 SER A CA 1
ATOM 1075 C C . SER A 1 137 ? 19.316 11.245 4.030 1.00 72.00 137 SER A C 1
ATOM 1077 O O . SER A 1 137 ? 18.500 11.635 4.854 1.00 72.00 137 SER A O 1
ATOM 1079 N N . ARG A 1 138 ? 19.470 11.876 2.862 1.00 79.56 138 ARG A N 1
ATOM 1080 C CA . ARG A 1 138 ? 18.629 13.008 2.418 1.00 79.56 138 ARG A CA 1
ATOM 1081 C C . ARG A 1 138 ? 17.240 12.570 1.927 1.00 79.56 138 ARG A C 1
ATOM 1083 O O . ARG A 1 138 ? 16.668 13.190 1.031 1.00 79.56 138 ARG A O 1
ATOM 1090 N N . MET A 1 139 ? 16.728 11.463 2.461 1.00 86.88 139 MET A N 1
ATOM 1091 C CA . MET A 1 139 ? 15.477 10.834 2.046 1.00 86.88 139 MET A CA 1
ATOM 1092 C C . MET A 1 139 ? 14.471 10.846 3.187 1.00 86.88 139 MET A C 1
ATOM 1094 O O . MET A 1 139 ? 14.833 10.672 4.344 1.00 86.88 139 MET A O 1
ATOM 1098 N N . THR A 1 140 ? 13.206 11.023 2.839 1.00 90.00 140 THR A N 1
ATOM 1099 C CA . THR A 1 140 ? 12.070 10.834 3.739 1.00 90.00 140 THR A CA 1
ATOM 1100 C C . THR A 1 140 ? 11.158 9.784 3.123 1.00 90.00 140 THR A C 1
ATOM 1102 O O . THR A 1 140 ? 10.950 9.790 1.905 1.00 90.00 140 THR A O 1
ATOM 1105 N N . LEU A 1 141 ? 10.629 8.885 3.951 1.00 93.25 141 LEU A N 1
ATOM 1106 C CA . LEU A 1 141 ? 9.666 7.873 3.524 1.00 93.25 141 LEU A CA 1
ATOM 1107 C C . LEU A 1 141 ? 8.282 8.220 4.059 1.00 93.25 141 LEU A C 1
ATOM 1109 O O . LEU A 1 141 ? 8.148 8.785 5.147 1.00 93.25 141 LEU A O 1
ATOM 1113 N N . LEU A 1 142 ? 7.267 7.855 3.286 1.00 94.94 142 LEU A N 1
ATOM 1114 C CA . LEU A 1 142 ? 5.893 7.751 3.752 1.00 94.94 142 LEU A CA 1
ATOM 1115 C C . LEU A 1 142 ? 5.360 6.379 3.348 1.00 94.94 142 LEU A C 1
ATOM 1117 O O . LEU A 1 142 ? 5.407 6.012 2.173 1.00 94.94 142 LEU A O 1
ATOM 1121 N N . ARG A 1 143 ? 4.859 5.638 4.331 1.00 95.62 143 ARG A N 1
ATOM 1122 C CA . ARG A 1 143 ? 4.285 4.304 4.164 1.00 95.62 143 ARG A CA 1
ATOM 1123 C C . ARG A 1 143 ? 2.849 4.275 4.640 1.00 95.62 143 ARG A C 1
ATOM 1125 O O . ARG A 1 143 ? 2.466 5.046 5.514 1.00 95.62 143 ARG A O 1
ATOM 1132 N N . GLY A 1 144 ? 2.080 3.329 4.134 1.00 94.75 144 GLY A N 1
ATOM 1133 C CA . GLY A 1 144 ? 0.750 3.066 4.652 1.00 94.75 144 GLY A CA 1
ATOM 1134 C C . GLY A 1 144 ? 0.220 1.726 4.186 1.00 94.75 144 GLY A C 1
ATOM 1135 O O . GLY A 1 144 ? 0.877 0.988 3.451 1.00 94.75 144 GLY A O 1
ATOM 1136 N N . THR A 1 145 ? -0.996 1.437 4.625 1.00 94.38 145 THR A N 1
ATOM 1137 C CA . THR A 1 145 ? -1.802 0.322 4.129 1.00 94.38 145 THR A CA 1
ATOM 1138 C C . THR A 1 145 ? -3.162 0.865 3.726 1.00 94.38 145 THR A C 1
ATOM 1140 O O . THR A 1 145 ? -3.660 1.801 4.348 1.00 94.38 145 THR A O 1
ATOM 1143 N N . VAL A 1 146 ? -3.735 0.322 2.658 1.00 93.62 146 VAL A N 1
ATOM 1144 C CA . VAL A 1 146 ? -5.114 0.601 2.258 1.00 93.62 146 VAL A CA 1
ATOM 1145 C C . VAL A 1 146 ? -5.920 -0.654 2.528 1.00 93.62 146 VAL A C 1
ATOM 1147 O O . VAL A 1 146 ? -5.671 -1.702 1.931 1.00 93.62 146 VAL A O 1
ATOM 1150 N N . VAL A 1 147 ? -6.871 -0.534 3.445 1.00 93.38 147 VAL A N 1
ATOM 1151 C CA . VAL A 1 147 ? -7.795 -1.603 3.816 1.00 93.38 147 VAL A CA 1
ATOM 1152 C C . VAL A 1 147 ? -9.237 -1.114 3.715 1.00 93.38 147 VAL A C 1
ATOM 1154 O O . VAL A 1 147 ? -9.499 0.086 3.839 1.00 93.38 147 VAL A O 1
ATOM 1157 N N . ARG A 1 148 ? -10.167 -2.042 3.485 1.00 90.38 148 ARG A N 1
ATOM 1158 C CA . ARG A 1 148 ? -11.610 -1.806 3.392 1.00 90.38 148 ARG A CA 1
ATOM 1159 C C . ARG A 1 148 ? -12.375 -2.700 4.355 1.00 90.38 148 ARG A C 1
ATOM 1161 O O . ARG A 1 148 ? -11.924 -3.781 4.733 1.00 90.38 148 ARG A O 1
ATOM 1168 N N . GLY A 1 149 ? -13.560 -2.226 4.724 1.00 89.75 149 GLY A N 1
ATOM 1169 C CA . GLY A 1 149 ? -14.447 -2.921 5.644 1.00 89.75 149 GLY A CA 1
ATOM 1170 C C . GLY A 1 149 ? -13.892 -3.008 7.064 1.00 89.75 149 GLY A C 1
ATOM 1171 O O . GLY A 1 149 ? -12.726 -2.732 7.349 1.00 89.75 149 GLY A O 1
ATOM 1172 N N . VAL A 1 150 ? -14.750 -3.440 7.981 1.00 93.19 150 VAL A N 1
ATOM 1173 C CA . VAL A 1 150 ? -14.432 -3.439 9.416 1.00 93.19 150 VAL A CA 1
ATOM 1174 C C . VAL A 1 150 ? -13.394 -4.480 9.820 1.00 93.19 150 VAL A C 1
ATOM 1176 O O . VAL A 1 150 ? -12.779 -4.363 10.875 1.00 93.19 150 VAL A O 1
ATOM 1179 N N . ARG A 1 151 ? -13.150 -5.475 8.962 1.00 92.50 151 ARG A N 1
ATOM 1180 C CA . ARG A 1 151 ? -12.140 -6.524 9.164 1.00 92.50 151 ARG A CA 1
ATOM 1181 C C . ARG A 1 151 ? -10.756 -6.143 8.644 1.00 92.50 151 ARG A C 1
ATOM 1183 O O . ARG A 1 151 ? -9.798 -6.843 8.955 1.00 92.50 151 ARG A O 1
ATOM 1190 N N . GLY A 1 152 ? -10.647 -5.034 7.910 1.00 92.38 152 GLY A N 1
ATOM 1191 C CA . GLY A 1 152 ? -9.383 -4.572 7.348 1.00 92.38 152 GLY A CA 1
ATOM 1192 C C . GLY A 1 152 ? -8.935 -5.397 6.143 1.00 92.38 152 GLY A C 1
ATOM 1193 O O . GLY A 1 152 ? -7.761 -5.752 6.050 1.00 92.38 152 GLY A O 1
ATOM 1194 N N . ASP A 1 153 ? -9.854 -5.702 5.225 1.00 93.31 153 ASP A N 1
ATOM 1195 C CA . ASP A 1 153 ? -9.529 -6.444 4.010 1.00 93.31 153 ASP A CA 1
ATOM 1196 C C . ASP A 1 153 ? -8.584 -5.604 3.131 1.00 93.31 153 ASP A C 1
ATOM 1198 O O . ASP A 1 153 ? -8.896 -4.448 2.826 1.00 93.31 153 ASP A O 1
ATOM 1202 N N . PRO A 1 154 ? -7.414 -6.128 2.732 1.00 94.62 154 PRO A N 1
ATOM 1203 C CA . PRO A 1 154 ? -6.430 -5.354 1.989 1.00 94.62 154 PRO A CA 1
ATOM 1204 C C . PRO A 1 154 ? -6.930 -4.995 0.589 1.00 94.62 154 PRO A C 1
ATOM 1206 O O . PRO A 1 154 ? -7.525 -5.823 -0.101 1.00 94.62 154 PRO A O 1
ATOM 1209 N N . VAL A 1 155 ? -6.621 -3.778 0.138 1.00 94.38 155 VAL A N 1
ATOM 1210 C CA . VAL A 1 155 ? -6.941 -3.313 -1.217 1.00 94.38 155 VAL A CA 1
ATOM 1211 C C . VAL A 1 155 ? -5.679 -3.320 -2.079 1.00 94.38 155 VAL A C 1
ATOM 1213 O O . VAL A 1 155 ? -4.884 -2.379 -1.989 1.00 94.38 155 VAL A O 1
ATOM 1216 N N . PRO A 1 156 ? -5.465 -4.337 -2.930 1.00 94.19 156 PRO A N 1
ATOM 1217 C CA . PRO A 1 156 ? -4.353 -4.346 -3.873 1.00 94.19 156 PRO A CA 1
ATOM 1218 C C . PRO A 1 156 ? -4.600 -3.421 -5.068 1.00 94.19 156 PRO A C 1
ATOM 1220 O O . PRO A 1 156 ? -5.739 -3.149 -5.442 1.00 94.19 156 PRO A O 1
ATOM 1223 N N . ASN A 1 157 ? -3.516 -3.001 -5.723 1.00 92.19 157 ASN A N 1
ATOM 1224 C CA . ASN A 1 157 ? -3.516 -2.209 -6.958 1.00 92.19 157 ASN A CA 1
ATOM 1225 C C . ASN A 1 157 ? -4.171 -0.817 -6.876 1.00 92.19 157 ASN A C 1
ATOM 1227 O O . ASN A 1 157 ? -4.325 -0.167 -7.917 1.00 92.19 157 ASN A O 1
ATOM 1231 N N . ALA A 1 158 ? -4.505 -0.328 -5.681 1.00 94.81 158 ALA A N 1
ATOM 1232 C CA . ALA A 1 158 ? -4.882 1.065 -5.484 1.00 94.81 158 ALA A CA 1
ATOM 1233 C C . ALA A 1 158 ? -3.683 1.960 -5.816 1.00 94.81 158 ALA A C 1
ATOM 1235 O O . ALA A 1 158 ? -2.537 1.623 -5.507 1.00 94.81 158 ALA A O 1
ATOM 1236 N N . THR A 1 159 ? -3.939 3.093 -6.464 1.00 96.56 159 THR A N 1
ATOM 1237 C CA . THR A 1 159 ? -2.898 4.076 -6.778 1.00 96.56 159 THR A CA 1
ATOM 1238 C C . THR A 1 159 ? -2.879 5.133 -5.690 1.00 96.56 159 THR A C 1
ATOM 1240 O O . THR A 1 159 ? -3.878 5.802 -5.453 1.00 96.56 159 THR A O 1
ATOM 1243 N N . VAL A 1 160 ? -1.738 5.284 -5.029 1.00 96.44 160 VAL A N 1
ATOM 1244 C CA . VAL A 1 160 ? -1.501 6.304 -4.014 1.00 96.44 160 VAL A CA 1
ATOM 1245 C C . VAL A 1 160 ? -0.627 7.385 -4.622 1.00 96.44 160 VAL A C 1
ATOM 1247 O O . VAL A 1 160 ? 0.483 7.098 -5.061 1.00 96.44 160 VAL A O 1
ATOM 1250 N N . THR A 1 161 ? -1.104 8.623 -4.627 1.00 96.12 161 THR A N 1
ATOM 1251 C CA . THR A 1 161 ? -0.361 9.792 -5.098 1.00 96.12 161 THR A CA 1
ATOM 1252 C C . THR A 1 161 ? -0.196 10.785 -3.959 1.00 96.12 161 THR A C 1
ATOM 1254 O O . THR A 1 161 ? -1.153 11.129 -3.273 1.00 96.12 161 THR A O 1
ATOM 1257 N N . VAL A 1 162 ? 1.024 11.266 -3.760 1.00 94.81 162 VAL A N 1
ATOM 1258 C CA . VAL A 1 162 ? 1.390 12.198 -2.698 1.00 94.81 162 VAL A CA 1
ATOM 1259 C C . VAL A 1 162 ? 1.797 13.522 -3.327 1.00 94.81 162 VAL A C 1
ATOM 1261 O O . VAL A 1 162 ? 2.780 13.611 -4.056 1.00 94.81 162 VAL A O 1
ATOM 1264 N N . ALA A 1 163 ? 1.014 14.557 -3.060 1.00 92.69 163 ALA A N 1
ATOM 1265 C CA . ALA A 1 163 ? 1.246 15.912 -3.529 1.00 92.69 163 ALA A CA 1
ATOM 1266 C C . ALA A 1 163 ? 1.826 16.794 -2.413 1.00 92.69 163 ALA A C 1
ATOM 1268 O O . ALA A 1 163 ? 1.851 16.414 -1.239 1.00 92.69 163 ALA A O 1
ATOM 1269 N N . ASN A 1 164 ? 2.259 18.001 -2.790 1.00 89.25 164 ASN A N 1
ATOM 1270 C CA . ASN A 1 164 ? 2.876 18.990 -1.898 1.00 89.25 164 ASN A CA 1
ATOM 1271 C C . ASN A 1 164 ? 4.182 18.502 -1.247 1.00 89.25 164 ASN A C 1
ATOM 1273 O O . ASN A 1 164 ? 4.538 18.921 -0.148 1.00 89.25 164 ASN A O 1
ATOM 1277 N N . THR A 1 165 ? 4.917 17.630 -1.940 1.00 83.44 165 THR A N 1
ATOM 1278 C CA . THR A 1 165 ? 6.228 17.129 -1.518 1.00 83.44 165 THR A CA 1
ATOM 1279 C C . THR A 1 165 ? 7.346 17.644 -2.426 1.00 83.44 165 THR A C 1
ATOM 1281 O O . THR A 1 165 ? 7.098 17.993 -3.582 1.00 83.44 165 THR A O 1
ATOM 1284 N N . PRO A 1 166 ? 8.602 17.644 -1.946 1.00 79.94 166 PRO A N 1
ATOM 1285 C CA . PRO A 1 166 ? 9.777 17.787 -2.800 1.00 79.94 166 PRO A CA 1
ATOM 1286 C C . PRO A 1 166 ? 9.848 16.734 -3.919 1.00 79.94 166 PRO A C 1
ATOM 1288 O O . PRO A 1 166 ? 9.094 15.758 -3.933 1.00 79.94 166 PRO A O 1
ATOM 1291 N N . ALA A 1 167 ? 10.820 16.904 -4.822 1.00 77.88 167 ALA A N 1
ATOM 1292 C CA . ALA A 1 167 ? 11.104 15.938 -5.881 1.00 77.88 167 ALA A CA 1
ATOM 1293 C C . ALA A 1 167 ? 11.363 14.524 -5.318 1.00 77.88 167 ALA A C 1
ATOM 1295 O O . ALA A 1 167 ? 12.089 14.338 -4.335 1.00 77.88 167 ALA A O 1
ATOM 1296 N N . GLY A 1 168 ? 10.764 13.519 -5.956 1.00 81.62 168 GLY A N 1
ATOM 1297 C CA . GLY A 1 168 ? 10.794 12.131 -5.508 1.00 81.62 168 GLY A CA 1
ATOM 1298 C C . GLY A 1 168 ? 9.800 11.253 -6.257 1.00 81.62 168 GLY A C 1
ATOM 1299 O O . GLY A 1 168 ? 9.198 11.682 -7.242 1.00 81.62 168 GLY A O 1
ATOM 1300 N N . PHE A 1 169 ? 9.601 10.030 -5.769 1.00 85.94 169 PHE A N 1
ATOM 1301 C CA . PHE A 1 169 ? 8.581 9.117 -6.290 1.00 85.94 169 PHE A CA 1
ATOM 1302 C C . PHE A 1 169 ? 7.302 9.366 -5.524 1.00 85.94 169 PHE A C 1
ATOM 1304 O O . PHE A 1 169 ? 7.106 8.835 -4.440 1.00 85.94 169 PHE A O 1
ATOM 1311 N N . THR A 1 170 ? 6.450 10.213 -6.077 1.00 88.81 170 THR A N 1
ATOM 1312 C CA . THR A 1 170 ? 5.206 10.641 -5.438 1.00 88.81 170 THR A CA 1
ATOM 1313 C C . THR A 1 170 ? 4.055 9.675 -5.658 1.00 88.81 170 THR A C 1
ATOM 1315 O O . THR A 1 170 ? 2.979 9.901 -5.125 1.00 88.81 170 THR A O 1
ATOM 1318 N N . THR A 1 171 ? 4.244 8.617 -6.446 1.00 92.50 171 THR A N 1
ATOM 1319 C CA . THR A 1 171 ? 3.190 7.648 -6.752 1.00 92.50 171 THR A CA 1
ATOM 1320 C C . THR A 1 171 ? 3.624 6.242 -6.368 1.00 92.50 171 THR A C 1
ATOM 1322 O O . THR A 1 171 ? 4.769 5.853 -6.610 1.00 92.50 171 THR A O 1
ATOM 1325 N N . ALA A 1 172 ? 2.702 5.485 -5.783 1.00 94.88 172 ALA A N 1
ATOM 1326 C CA . ALA A 1 172 ? 2.870 4.078 -5.467 1.00 94.88 172 ALA A CA 1
ATOM 1327 C C . ALA A 1 172 ? 1.611 3.275 -5.806 1.00 94.88 172 ALA A C 1
ATOM 1329 O O . ALA A 1 172 ? 0.503 3.804 -5.764 1.00 94.88 172 ALA A O 1
ATOM 1330 N N . ARG A 1 173 ? 1.771 1.984 -6.102 1.00 94.44 173 ARG A N 1
ATOM 1331 C CA . ARG A 1 173 ? 0.669 1.014 -6.097 1.00 94.44 173 ARG A CA 1
ATOM 1332 C C . ARG A 1 173 ? 0.697 0.179 -4.826 1.00 94.44 173 ARG A C 1
ATOM 1334 O O . ARG A 1 173 ? 1.774 -0.203 -4.367 1.00 94.44 173 ARG A O 1
ATOM 1341 N N . THR A 1 174 ? -0.478 -0.118 -4.282 1.00 95.06 174 THR A N 1
ATOM 1342 C CA . THR A 1 174 ? -0.597 -1.040 -3.153 1.00 95.06 174 THR A CA 1
ATOM 1343 C C . THR A 1 174 ? -0.331 -2.480 -3.581 1.00 95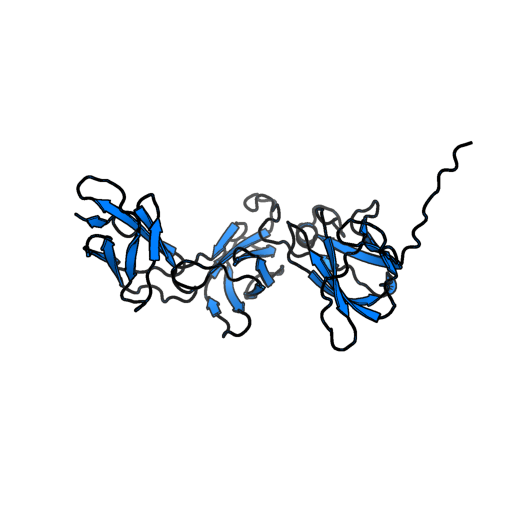.06 174 THR A C 1
ATOM 1345 O O . THR A 1 174 ? -0.762 -2.922 -4.650 1.00 95.06 174 THR A O 1
ATOM 1348 N N . ASP A 1 175 ? 0.388 -3.222 -2.744 1.00 93.44 175 ASP A N 1
ATOM 1349 C CA . ASP A 1 175 ? 0.655 -4.641 -2.964 1.00 93.44 175 ASP A CA 1
ATOM 1350 C C . ASP A 1 175 ? -0.523 -5.540 -2.534 1.00 93.44 175 ASP A C 1
ATOM 1352 O O . ASP A 1 175 ? -1.605 -5.071 -2.185 1.00 93.44 175 ASP A O 1
ATOM 1356 N N . LYS A 1 176 ? -0.322 -6.866 -2.547 1.00 92.81 176 LYS A N 1
ATOM 1357 C CA . LYS A 1 176 ? -1.346 -7.854 -2.150 1.00 92.81 176 LYS A CA 1
ATOM 1358 C C . LYS A 1 176 ? -1.842 -7.696 -0.708 1.00 92.81 176 LYS A C 1
ATOM 1360 O O . LYS A 1 176 ? -2.931 -8.167 -0.401 1.00 92.81 176 LYS A O 1
ATOM 1365 N N . SER A 1 177 ? -1.049 -7.075 0.161 1.00 93.94 177 SER A N 1
ATOM 1366 C CA . SER A 1 177 ? -1.408 -6.758 1.545 1.00 93.94 177 SER A CA 1
ATOM 1367 C C . SER A 1 177 ? -1.995 -5.350 1.701 1.00 93.94 177 SER A C 1
ATOM 1369 O O . SER A 1 177 ? -2.267 -4.916 2.816 1.00 93.94 177 SER A O 1
ATOM 1371 N N . GLY A 1 178 ? -2.195 -4.622 0.597 1.00 94.75 178 GLY A N 1
ATOM 1372 C CA . GLY A 1 178 ? -2.634 -3.230 0.613 1.00 94.75 178 GLY A CA 1
ATOM 1373 C C . GLY A 1 178 ? -1.514 -2.250 0.976 1.00 94.75 178 GLY A C 1
ATOM 1374 O O . GLY A 1 178 ? -1.773 -1.052 1.093 1.00 94.75 178 GLY A O 1
ATOM 1375 N N . ALA A 1 179 ? -0.279 -2.724 1.166 1.00 95.94 179 ALA A N 1
ATOM 1376 C CA . ALA A 1 179 ? 0.833 -1.909 1.631 1.00 95.94 179 ALA A CA 1
ATOM 1377 C C . ALA A 1 179 ? 1.464 -1.107 0.490 1.00 95.94 179 ALA A C 1
ATOM 1379 O O . ALA A 1 179 ? 1.545 -1.563 -0.651 1.00 95.94 179 ALA A O 1
ATOM 1380 N N . TRP A 1 180 ? 1.923 0.101 0.803 1.00 95.94 180 TRP A N 1
ATOM 1381 C CA . TRP A 1 180 ? 2.549 1.007 -0.154 1.00 95.94 180 TRP A CA 1
ATOM 1382 C C . TRP A 1 180 ? 3.628 1.859 0.514 1.00 95.94 180 TRP A C 1
ATOM 1384 O O . TRP A 1 180 ? 3.645 2.050 1.733 1.00 95.94 180 TRP A O 1
ATOM 1394 N N . VAL A 1 181 ? 4.544 2.377 -0.302 1.00 95.88 181 VAL A N 1
ATOM 1395 C CA . VAL A 1 181 ? 5.608 3.281 0.135 1.00 95.88 181 VAL A CA 1
ATOM 1396 C C . VAL A 1 181 ? 5.952 4.267 -0.970 1.00 95.88 181 VAL A C 1
ATOM 1398 O O . VAL A 1 181 ? 6.035 3.902 -2.141 1.00 95.88 181 VAL A O 1
ATOM 1401 N N . VAL A 1 182 ? 6.199 5.510 -0.576 1.00 94.19 182 VAL A N 1
ATOM 1402 C CA . VAL A 1 182 ? 6.814 6.539 -1.413 1.00 94.19 182 VAL A CA 1
ATOM 1403 C C . VAL A 1 182 ? 8.073 7.067 -0.742 1.00 94.19 182 VAL A C 1
ATOM 1405 O O . VAL A 1 182 ? 8.212 7.032 0.483 1.00 94.19 182 VAL A O 1
ATOM 1408 N N . ALA A 1 183 ? 8.991 7.581 -1.554 1.00 90.31 183 ALA A N 1
ATOM 1409 C CA . ALA A 1 183 ? 10.229 8.173 -1.078 1.00 90.31 183 ALA A CA 1
ATOM 1410 C C . ALA A 1 183 ? 10.499 9.477 -1.819 1.00 90.31 183 ALA A C 1
ATOM 1412 O O . ALA A 1 183 ? 10.399 9.539 -3.046 1.00 90.31 183 ALA A O 1
ATOM 1413 N N . PHE A 1 184 ? 10.886 10.509 -1.082 1.00 86.75 184 PHE A N 1
ATOM 1414 C CA . PHE A 1 184 ? 11.205 11.815 -1.645 1.00 86.75 184 PHE A CA 1
ATOM 1415 C C . PHE A 1 184 ? 12.482 12.368 -1.033 1.00 86.75 184 PHE A C 1
ATOM 1417 O O . PHE A 1 184 ? 12.833 12.079 0.115 1.00 86.75 184 PHE A O 1
ATOM 1424 N N . ARG A 1 185 ? 13.203 13.150 -1.836 1.00 84.56 185 ARG A N 1
ATOM 1425 C CA . ARG A 1 185 ? 14.424 13.811 -1.397 1.00 84.56 185 ARG A CA 1
ATOM 1426 C C . ARG A 1 185 ? 14.029 15.071 -0.644 1.00 84.56 185 ARG A C 1
ATOM 1428 O O . ARG A 1 185 ? 13.454 15.978 -1.235 1.00 84.56 185 ARG A O 1
ATOM 1435 N N . HIS A 1 186 ? 14.355 15.171 0.637 1.00 77.31 186 HIS A N 1
ATOM 1436 C CA . HIS A 1 186 ? 14.142 16.419 1.365 1.00 77.31 186 HIS A CA 1
ATOM 1437 C C . HIS A 1 186 ? 15.375 17.316 1.204 1.00 77.31 186 HIS A C 1
ATOM 1439 O O . HIS A 1 186 ? 16.515 16.880 1.367 1.00 77.31 186 HIS A O 1
ATOM 1445 N N . ALA A 1 187 ? 15.157 18.578 0.839 1.00 63.25 187 ALA A N 1
ATOM 1446 C CA . ALA A 1 187 ? 16.236 19.560 0.726 1.00 63.25 187 ALA A CA 1
ATOM 1447 C C . ALA A 1 187 ? 16.530 20.263 2.067 1.00 63.25 187 ALA A C 1
ATOM 1449 O O . ALA A 1 187 ? 17.607 20.829 2.245 1.00 63.25 187 ALA A O 1
ATOM 1450 N N . ASN A 1 188 ? 15.590 20.200 3.017 1.00 68.81 188 ASN A N 1
ATOM 1451 C CA . ASN A 1 188 ? 15.576 20.981 4.251 1.00 68.81 188 ASN A CA 1
ATOM 1452 C C . ASN A 1 188 ? 15.082 20.094 5.405 1.00 68.81 188 ASN A C 1
ATOM 1454 O O . ASN A 1 188 ? 14.341 19.142 5.173 1.00 68.81 188 ASN A O 1
ATOM 1458 N N . ALA A 1 189 ? 15.418 20.454 6.644 1.00 69.12 189 ALA A N 1
ATOM 1459 C CA . ALA A 1 189 ? 14.983 19.747 7.854 1.00 69.12 189 ALA A CA 1
ATOM 1460 C C . ALA A 1 189 ? 13.554 20.110 8.323 1.00 69.12 189 ALA A C 1
ATOM 1462 O O . ALA A 1 189 ? 13.204 19.847 9.468 1.00 69.12 189 ALA A O 1
ATOM 1463 N N . ASN A 1 190 ? 12.742 20.745 7.472 1.00 82.00 190 ASN A N 1
ATOM 1464 C CA . ASN A 1 190 ? 11.403 21.201 7.847 1.00 82.00 190 ASN A CA 1
ATOM 1465 C C . ASN A 1 190 ? 10.354 20.124 7.570 1.00 82.00 190 ASN A C 1
ATOM 1467 O O . ASN A 1 190 ? 10.420 19.445 6.543 1.00 82.00 190 ASN A O 1
ATOM 1471 N N . ASP A 1 191 ? 9.354 20.046 8.444 1.00 87.31 191 ASP A N 1
ATOM 1472 C CA . ASP A 1 191 ? 8.179 19.207 8.231 1.00 87.31 191 ASP A CA 1
ATOM 1473 C C . ASP A 1 191 ? 7.404 19.656 6.982 1.00 87.31 191 ASP A C 1
ATOM 1475 O O . ASP A 1 191 ? 7.312 20.846 6.662 1.00 87.31 191 ASP A O 1
ATOM 1479 N N . ILE A 1 192 ? 6.844 18.683 6.266 1.00 88.00 192 ILE A N 1
ATOM 1480 C CA . ILE A 1 192 ? 6.101 18.885 5.021 1.00 88.00 192 ILE A CA 1
ATOM 1481 C C . ILE A 1 192 ? 4.637 18.538 5.267 1.00 88.00 192 ILE A C 1
ATOM 1483 O O . ILE A 1 192 ? 4.332 17.457 5.760 1.00 88.00 192 ILE A O 1
ATOM 1487 N N . ASN A 1 193 ? 3.724 19.420 4.866 1.00 91.00 193 ASN A N 1
ATOM 1488 C CA . ASN A 1 193 ? 2.295 19.121 4.844 1.00 91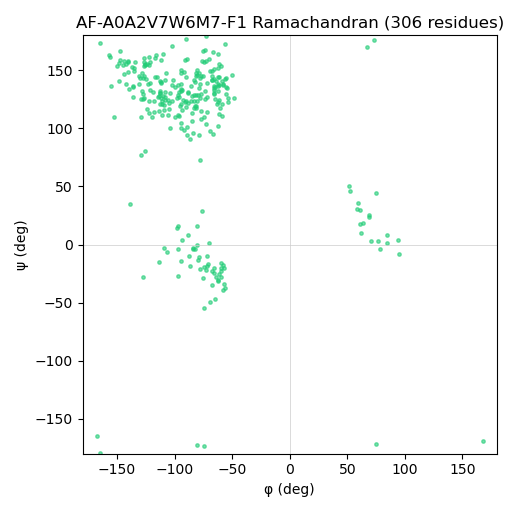.00 193 ASN A CA 1
ATOM 1489 C C . ASN A 1 193 ? 1.917 18.567 3.474 1.00 91.00 193 ASN A C 1
ATOM 1491 O O . ASN A 1 193 ? 1.724 19.320 2.520 1.00 91.00 193 ASN A O 1
ATOM 1495 N N . ALA A 1 194 ? 1.823 17.247 3.388 1.00 92.44 194 ALA A N 1
ATOM 1496 C CA . ALA A 1 194 ? 1.462 16.551 2.169 1.00 92.44 194 ALA A CA 1
ATOM 1497 C C . ALA A 1 194 ? -0.051 16.331 2.056 1.00 92.44 194 ALA A C 1
ATOM 1499 O O . ALA A 1 194 ? -0.788 16.305 3.049 1.00 92.44 194 ALA A O 1
ATOM 1500 N N . THR A 1 195 ? -0.492 16.120 0.820 1.00 94.56 195 THR A N 1
ATOM 1501 C CA . THR A 1 195 ? -1.836 15.630 0.505 1.00 94.56 195 THR A CA 1
ATOM 1502 C C . THR A 1 195 ? -1.694 14.257 -0.130 1.00 94.56 195 THR A C 1
ATOM 1504 O O . THR A 1 195 ? -0.932 14.106 -1.082 1.00 94.56 195 THR A O 1
ATOM 1507 N N . VAL A 1 196 ? -2.402 13.262 0.396 1.00 95.50 196 VAL A N 1
ATOM 1508 C CA . VAL A 1 196 ? -2.378 11.890 -0.123 1.00 95.50 196 VAL A CA 1
ATOM 1509 C C . VAL A 1 196 ? -3.713 11.602 -0.794 1.00 95.50 196 VAL A C 1
ATOM 1511 O O . VAL A 1 196 ? -4.752 11.660 -0.143 1.00 95.50 196 VAL A O 1
ATOM 1514 N N . THR A 1 197 ? -3.679 11.281 -2.081 1.00 96.94 197 THR A N 1
ATOM 1515 C CA . THR A 1 197 ? -4.832 10.824 -2.858 1.00 96.94 197 THR A CA 1
ATOM 1516 C C . THR A 1 197 ? -4.718 9.323 -3.074 1.00 96.94 197 THR A C 1
ATOM 1518 O O . THR A 1 197 ? -3.667 8.838 -3.489 1.00 96.94 197 THR A O 1
ATOM 1521 N N . ILE A 1 198 ? -5.787 8.586 -2.798 1.00 96.38 198 ILE A N 1
ATOM 1522 C CA . ILE A 1 198 ? -5.871 7.139 -2.980 1.00 96.38 198 ILE A CA 1
ATOM 1523 C C . ILE A 1 198 ? -6.989 6.863 -3.977 1.00 96.38 198 ILE A C 1
ATOM 1525 O O . ILE A 1 198 ? -8.164 7.032 -3.657 1.00 96.38 198 ILE A O 1
ATOM 1529 N N . ALA A 1 199 ? -6.606 6.431 -5.171 1.00 96.44 199 ALA A N 1
ATOM 1530 C CA . ALA A 1 199 ? -7.514 6.009 -6.224 1.00 96.44 199 ALA A CA 1
ATOM 1531 C C . ALA A 1 199 ? -7.671 4.486 -6.176 1.00 96.44 199 ALA A C 1
ATOM 1533 O O . ALA A 1 199 ? -6.736 3.733 -6.483 1.00 96.44 199 ALA A O 1
ATOM 1534 N N . ILE A 1 200 ? -8.857 4.031 -5.779 1.00 93.62 200 ILE A N 1
ATOM 1535 C CA . ILE A 1 200 ? -9.236 2.618 -5.811 1.00 93.62 200 ILE A CA 1
ATOM 1536 C C . ILE A 1 200 ? -10.020 2.381 -7.108 1.00 93.62 200 ILE A C 1
ATOM 1538 O O . ILE A 1 200 ? -10.968 3.117 -7.381 1.00 93.62 200 ILE A O 1
ATOM 1542 N N . PRO A 1 201 ? -9.642 1.395 -7.942 1.00 87.75 201 PRO A N 1
ATOM 1543 C CA . PRO A 1 201 ? -10.324 1.154 -9.209 1.00 87.75 201 PRO A CA 1
ATOM 1544 C C . PRO A 1 201 ? -11.839 0.969 -9.041 1.00 87.75 201 PRO A C 1
ATOM 1546 O O . PRO A 1 201 ? -12.283 0.068 -8.337 1.00 87.75 201 PRO A O 1
ATOM 1549 N N . GLY A 1 202 ? -12.625 1.801 -9.729 1.00 89.94 202 GLY A N 1
ATOM 1550 C CA . GLY A 1 202 ? -14.091 1.745 -9.692 1.00 89.94 202 GLY A CA 1
ATOM 1551 C C . GLY A 1 202 ? -14.744 2.500 -8.529 1.00 89.94 202 GLY A C 1
ATOM 1552 O O . GLY A 1 202 ? -15.969 2.522 -8.451 1.00 89.94 202 GLY A O 1
ATOM 1553 N N . GLU A 1 203 ? -13.961 3.151 -7.668 1.00 91.00 203 GLU A N 1
ATOM 1554 C CA . GLU A 1 203 ? -14.451 3.970 -6.558 1.00 91.00 203 GLU A CA 1
ATOM 1555 C C . GLU A 1 203 ? -14.038 5.443 -6.724 1.00 91.00 203 GLU A C 1
ATOM 1557 O O . GLU A 1 203 ? -13.094 5.747 -7.458 1.00 91.00 203 GLU A O 1
ATOM 1562 N N . PRO A 1 204 ? -14.7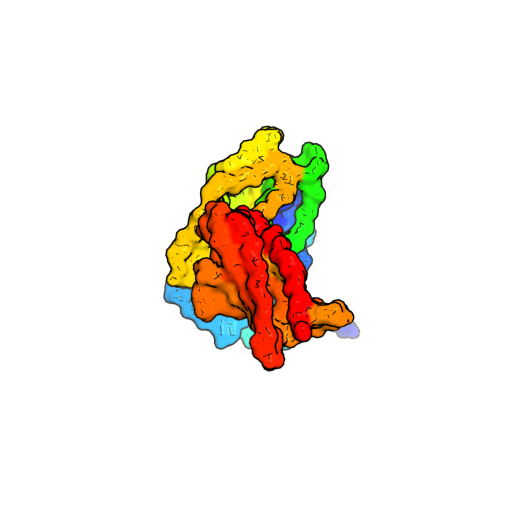21 6.381 -6.045 1.00 91.69 204 PRO A N 1
ATOM 1563 C CA . PRO A 1 204 ? -14.240 7.750 -5.918 1.00 91.69 204 PRO A CA 1
ATOM 1564 C C . PRO A 1 204 ? -12.892 7.820 -5.192 1.00 91.69 204 PRO A C 1
ATOM 1566 O O . PRO A 1 204 ? -12.656 7.098 -4.221 1.00 91.69 204 PRO A O 1
ATOM 1569 N N . ASP A 1 205 ? -12.046 8.755 -5.617 1.00 93.69 205 ASP A N 1
ATOM 1570 C CA . ASP A 1 205 ? -10.763 9.013 -4.971 1.00 93.69 205 ASP A CA 1
ATOM 1571 C C . ASP A 1 205 ? -10.944 9.459 -3.516 1.00 93.69 205 ASP A C 1
ATOM 1573 O O . ASP A 1 205 ? -11.769 10.320 -3.192 1.00 93.69 205 ASP A O 1
ATOM 1577 N N . VAL A 1 206 ? -10.104 8.921 -2.634 1.00 92.94 206 VAL A N 1
ATOM 1578 C CA . VAL A 1 206 ? -10.033 9.348 -1.238 1.00 92.94 206 VAL A CA 1
ATOM 1579 C C . VAL A 1 206 ? -8.882 10.327 -1.061 1.00 92.94 206 VAL A C 1
ATOM 1581 O O . VAL A 1 206 ? -7.741 10.010 -1.387 1.00 92.94 206 VAL A O 1
ATOM 1584 N N . VAL A 1 207 ? -9.163 11.507 -0.504 1.00 93.44 207 VAL A N 1
ATOM 1585 C CA . VAL A 1 207 ? -8.158 12.555 -0.279 1.00 93.44 207 VAL A CA 1
ATOM 1586 C C . VAL A 1 207 ? -7.928 12.758 1.214 1.00 93.44 207 VAL A C 1
ATOM 1588 O O . VAL A 1 207 ? -8.838 13.130 1.955 1.00 93.44 207 VAL A O 1
ATOM 1591 N N . VAL A 1 208 ? -6.686 12.559 1.651 1.00 91.88 208 VAL A N 1
ATOM 1592 C CA . VAL A 1 208 ? -6.225 12.822 3.014 1.00 91.88 208 VAL A CA 1
ATOM 1593 C C . VAL A 1 208 ? -5.372 14.084 3.012 1.00 91.88 208 VAL A C 1
ATOM 1595 O O . VAL A 1 208 ? -4.265 14.118 2.472 1.00 91.88 208 VAL A O 1
ATOM 1598 N N . ASN A 1 209 ? -5.897 15.133 3.636 1.00 90.50 209 ASN A N 1
ATOM 1599 C CA . ASN A 1 209 ? -5.229 16.426 3.739 1.00 90.50 209 ASN A CA 1
ATOM 1600 C C . ASN A 1 209 ? -4.335 16.516 4.982 1.00 90.50 209 ASN A C 1
ATOM 1602 O O . ASN A 1 209 ? -4.536 15.804 5.970 1.00 90.50 209 ASN A O 1
ATOM 1606 N N . ALA A 1 210 ? -3.387 17.456 4.932 1.00 87.12 210 ALA A N 1
ATOM 1607 C CA . ALA A 1 210 ? -2.528 17.830 6.054 1.00 87.12 210 ALA A CA 1
ATOM 1608 C C . ALA A 1 210 ? -1.819 16.626 6.702 1.00 87.12 210 ALA A C 1
ATOM 1610 O O . ALA A 1 210 ? -1.806 16.468 7.924 1.00 87.12 210 ALA A O 1
ATOM 1611 N N . VAL A 1 211 ? -1.248 15.745 5.876 1.00 90.94 211 VAL A N 1
ATOM 1612 C CA . VAL A 1 211 ? -0.376 14.670 6.355 1.00 90.94 211 VAL A CA 1
ATOM 1613 C C . VAL A 1 211 ? 0.983 15.284 6.673 1.00 90.94 211 VAL A C 1
ATOM 1615 O O . VAL A 1 211 ? 1.712 15.679 5.766 1.00 90.94 211 VAL A O 1
ATOM 1618 N N . VAL A 1 212 ? 1.307 15.387 7.961 1.00 91.56 212 VAL A N 1
ATOM 1619 C CA . VAL A 1 212 ? 2.581 15.949 8.425 1.00 91.56 212 VAL A CA 1
ATOM 1620 C C . VAL A 1 212 ? 3.685 14.911 8.244 1.00 91.56 212 VAL A C 1
ATOM 1622 O O . VAL A 1 212 ? 3.673 13.863 8.889 1.00 91.56 212 VAL A O 1
ATOM 1625 N N . LEU A 1 213 ? 4.645 15.207 7.373 1.00 91.31 213 LEU A N 1
ATOM 1626 C CA . LEU A 1 213 ? 5.815 14.380 7.109 1.00 91.31 213 LEU A CA 1
ATOM 1627 C C . LEU A 1 213 ? 7.030 15.008 7.770 1.00 91.31 213 LEU A C 1
ATOM 1629 O O . LEU A 1 213 ? 7.465 16.093 7.382 1.00 91.31 213 LEU A O 1
ATOM 1633 N N . LYS A 1 214 ? 7.608 14.297 8.733 1.00 90.81 214 LYS A N 1
ATOM 1634 C CA . LYS A 1 214 ? 8.864 14.687 9.362 1.00 90.81 214 LYS A CA 1
ATOM 1635 C C . LYS A 1 214 ? 10.014 14.427 8.400 1.00 90.81 214 LYS A C 1
ATOM 1637 O O . LYS A 1 214 ? 10.163 13.310 7.893 1.00 90.81 214 LYS A O 1
ATOM 1642 N N . ALA A 1 215 ? 10.815 15.453 8.126 1.00 88.06 215 ALA A N 1
ATOM 1643 C CA . ALA A 1 215 ? 11.968 15.331 7.239 1.00 88.06 215 ALA A CA 1
ATOM 1644 C C . ALA A 1 215 ? 13.004 14.339 7.799 1.00 88.06 215 ALA A C 1
ATOM 1646 O O . ALA A 1 215 ? 13.282 14.334 8.997 1.00 88.06 215 ALA A O 1
ATOM 1647 N N . GLY A 1 216 ? 13.574 13.492 6.934 1.00 87.25 216 GLY A N 1
ATOM 1648 C CA . GLY A 1 216 ? 14.578 12.496 7.333 1.00 87.25 216 GLY A CA 1
ATOM 1649 C C . GLY A 1 216 ? 14.031 11.369 8.209 1.00 87.25 216 GLY A C 1
ATOM 1650 O O . GLY A 1 216 ? 14.773 10.776 8.983 1.00 87.25 216 GLY A O 1
ATOM 1651 N N . GLN A 1 217 ? 12.725 11.103 8.143 1.00 90.06 217 GLN A N 1
ATOM 1652 C CA . GLN A 1 217 ? 12.072 10.064 8.937 1.00 90.06 217 GLN A CA 1
ATOM 1653 C C . GLN A 1 217 ? 11.351 9.045 8.057 1.00 90.06 217 GLN A C 1
ATOM 1655 O O . GLN A 1 217 ? 11.036 9.299 6.887 1.00 90.06 217 GLN A O 1
ATOM 1660 N N . ASP A 1 218 ? 11.071 7.891 8.659 1.00 92.06 218 ASP A N 1
ATOM 1661 C CA . ASP A 1 218 ? 10.104 6.926 8.149 1.00 92.06 218 ASP A CA 1
ATOM 1662 C C . ASP A 1 218 ? 8.726 7.281 8.724 1.00 92.06 218 ASP A C 1
ATOM 1664 O O . ASP A 1 218 ? 8.451 7.071 9.906 1.00 92.06 218 ASP A O 1
ATOM 1668 N N . ASN A 1 219 ? 7.897 7.935 7.910 1.00 93.88 219 ASN A N 1
ATOM 1669 C CA . ASN A 1 219 ? 6.565 8.378 8.306 1.00 93.88 219 ASN A CA 1
ATOM 1670 C C . ASN A 1 219 ? 5.533 7.305 7.954 1.00 93.88 219 ASN A C 1
ATOM 1672 O O . ASN A 1 219 ? 5.640 6.631 6.929 1.00 93.88 219 ASN A O 1
ATOM 1676 N N . ALA A 1 220 ? 4.478 7.209 8.760 1.00 93.12 220 ALA A N 1
ATOM 1677 C CA . ALA A 1 220 ? 3.372 6.294 8.521 1.00 93.12 220 ALA A CA 1
ATOM 1678 C C . ALA A 1 220 ? 2.049 7.057 8.395 1.00 93.12 220 ALA A C 1
ATOM 1680 O O . ALA A 1 220 ? 1.725 7.900 9.232 1.00 93.12 220 ALA A O 1
ATOM 1681 N N . LEU A 1 221 ? 1.270 6.722 7.368 1.00 93.56 221 LEU A N 1
ATOM 1682 C CA . LEU A 1 221 ? -0.148 7.031 7.285 1.00 93.56 221 LEU A CA 1
ATOM 1683 C C . LEU A 1 221 ? -0.932 5.825 7.806 1.00 93.56 221 LEU A C 1
ATOM 1685 O O . LEU A 1 221 ? -1.106 4.827 7.107 1.00 93.56 221 LEU A O 1
ATOM 1689 N N . SER A 1 222 ? -1.375 5.919 9.055 1.00 90.94 222 SER A N 1
ATOM 1690 C CA . SER A 1 222 ? -2.147 4.864 9.708 1.00 90.94 222 SER A CA 1
ATOM 1691 C C . SER A 1 222 ? -3.613 4.884 9.278 1.00 90.94 222 SER A C 1
ATOM 1693 O O . SER A 1 222 ? -4.199 5.950 9.087 1.00 90.94 222 SER A O 1
ATOM 1695 N N . GLN A 1 223 ? -4.230 3.705 9.222 1.00 90.81 223 GLN A N 1
ATOM 1696 C CA . GLN A 1 223 ? -5.684 3.575 9.169 1.00 90.81 223 GLN A CA 1
ATOM 1697 C C . GLN A 1 223 ? -6.280 3.860 10.556 1.00 90.81 223 GLN A C 1
ATOM 1699 O O . GLN A 1 223 ? -5.707 3.486 11.584 1.00 90.81 223 GLN A O 1
ATOM 1704 N N . THR A 1 224 ? -7.456 4.480 10.594 1.00 93.38 224 THR A N 1
ATOM 1705 C CA . THR A 1 224 ? -8.256 4.567 11.820 1.00 93.38 224 THR A CA 1
ATOM 1706 C C . THR A 1 224 ? -8.735 3.173 12.228 1.00 93.38 224 THR A C 1
ATOM 1708 O O . THR A 1 224 ? -9.273 2.429 11.407 1.00 93.38 224 THR A O 1
ATOM 1711 N N . SER A 1 225 ? -8.543 2.807 13.493 1.00 95.06 225 SER A N 1
ATOM 1712 C CA . SER A 1 225 ? -8.987 1.515 14.025 1.00 95.06 225 SER A CA 1
ATOM 1713 C C . SER A 1 225 ? -9.327 1.581 15.511 1.00 95.06 225 SER A C 1
ATOM 1715 O O . SER A 1 225 ? -8.777 2.388 16.262 1.00 95.06 225 SER A O 1
ATOM 1717 N N . LEU A 1 226 ? -10.217 0.692 15.941 1.00 96.88 226 LEU A N 1
ATOM 1718 C CA . LEU A 1 226 ? -10.441 0.355 17.340 1.00 96.88 226 LEU A CA 1
ATOM 1719 C C . LEU A 1 226 ? -9.894 -1.045 17.599 1.00 96.88 226 LEU A C 1
ATOM 1721 O O . LEU A 1 226 ? -10.042 -1.935 16.763 1.00 96.88 226 LEU A O 1
ATOM 1725 N N . ARG A 1 227 ? -9.284 -1.256 18.762 1.00 97.25 227 ARG A N 1
ATOM 1726 C CA . ARG A 1 227 ? -8.898 -2.596 19.217 1.00 97.25 227 ARG A CA 1
ATOM 1727 C C . ARG A 1 227 ? -9.252 -2.799 20.669 1.00 97.25 227 ARG A C 1
ATOM 1729 O O . ARG A 1 227 ? -9.185 -1.856 21.453 1.00 97.25 227 ARG A O 1
ATOM 1736 N N . GLY A 1 228 ? -9.505 -4.040 21.040 1.00 97.81 228 GLY A N 1
ATOM 1737 C CA . GLY A 1 228 ? -9.776 -4.400 22.420 1.00 97.81 228 GLY A CA 1
ATOM 1738 C C . GLY A 1 228 ? -9.723 -5.902 22.625 1.00 97.81 228 GLY A C 1
ATOM 1739 O O . GLY A 1 228 ? -9.214 -6.653 21.784 1.00 97.81 228 GLY A O 1
ATOM 1740 N N . ALA A 1 229 ? -10.260 -6.328 23.761 1.00 98.06 229 ALA A N 1
ATOM 1741 C CA . ALA A 1 229 ? -10.374 -7.730 24.109 1.00 98.06 229 ALA A CA 1
ATOM 1742 C C . ALA A 1 229 ? -11.693 -8.020 24.828 1.00 98.06 229 ALA A C 1
ATOM 1744 O O . ALA A 1 229 ? -12.273 -7.129 25.451 1.00 98.06 229 ALA A O 1
ATOM 1745 N N . VAL A 1 230 ? -12.139 -9.272 24.751 1.00 98.25 230 VAL A N 1
ATOM 1746 C CA . VAL A 1 230 ? -13.293 -9.790 25.489 1.00 98.25 230 VAL A CA 1
ATOM 1747 C C . VAL A 1 230 ? -12.845 -10.976 26.329 1.00 98.25 230 VAL A C 1
ATOM 1749 O O . VAL A 1 230 ? -12.317 -11.964 25.812 1.00 98.25 230 VAL A O 1
ATOM 1752 N N . PHE A 1 231 ? -13.079 -10.881 27.631 1.00 98.06 231 PHE A N 1
ATOM 1753 C CA . PHE A 1 231 ? -12.796 -11.924 28.604 1.00 98.06 231 PHE A CA 1
ATOM 1754 C C . PHE A 1 231 ? -14.038 -12.230 29.425 1.00 98.06 231 PHE A C 1
ATOM 1756 O O . PHE A 1 231 ? -14.954 -11.421 29.539 1.00 98.06 231 PHE A O 1
ATOM 1763 N N . THR A 1 232 ? -14.052 -13.402 30.045 1.00 96.12 232 THR A N 1
ATOM 1764 C CA . THR A 1 232 ? -15.044 -13.704 31.064 1.00 96.12 232 THR A CA 1
ATOM 1765 C C . THR A 1 232 ? -14.762 -12.960 32.366 1.00 96.12 232 THR A C 1
ATOM 1767 O O . THR A 1 232 ? -13.652 -12.467 32.589 1.00 96.12 232 THR A O 1
ATOM 1770 N N . THR A 1 233 ? -15.727 -12.942 33.288 1.00 93.56 233 THR A N 1
ATOM 1771 C CA . THR A 1 233 ? -15.512 -12.484 34.679 1.00 93.56 233 THR A CA 1
ATOM 1772 C C . THR A 1 233 ? -14.418 -13.278 35.410 1.00 93.56 233 THR A C 1
ATOM 1774 O O . THR A 1 233 ? -13.852 -12.810 36.395 1.00 93.56 233 THR A O 1
ATOM 1777 N N . ARG A 1 234 ? -14.063 -14.466 34.900 1.00 94.12 234 ARG A N 1
ATOM 1778 C CA . ARG A 1 234 ? -12.956 -15.313 35.376 1.00 94.12 234 ARG A CA 1
ATOM 1779 C C . ARG A 1 234 ? -11.665 -15.146 34.563 1.00 94.12 234 ARG A C 1
ATOM 1781 O O . ARG A 1 234 ? -10.793 -16.007 34.638 1.00 94.12 234 ARG A O 1
ATOM 1788 N N . ASN A 1 235 ? -11.542 -14.080 33.770 1.00 95.00 235 ASN A N 1
ATOM 1789 C CA . ASN A 1 235 ? -10.377 -13.782 32.926 1.00 95.00 235 ASN A CA 1
ATOM 1790 C C . ASN A 1 235 ? -10.032 -14.873 31.898 1.00 95.00 235 ASN A C 1
ATOM 1792 O O . ASN A 1 235 ? -8.873 -15.048 31.530 1.00 95.00 235 ASN A O 1
ATOM 1796 N N . THR A 1 236 ? -11.030 -15.608 31.405 1.00 96.62 236 THR A N 1
ATOM 1797 C CA . THR A 1 236 ? -10.846 -16.532 30.271 1.00 96.62 236 THR A CA 1
ATOM 1798 C C . THR A 1 236 ? -11.188 -15.816 28.962 1.00 96.62 236 THR A C 1
ATOM 1800 O O . THR A 1 236 ? -12.240 -15.180 28.929 1.00 96.62 236 THR A O 1
ATOM 1803 N N . PRO A 1 237 ? -10.367 -15.892 27.898 1.00 97.62 237 PRO A N 1
ATOM 1804 C CA . PRO A 1 237 ? -10.688 -15.257 26.622 1.00 97.62 237 PRO A CA 1
ATOM 1805 C C . PRO A 1 237 ? -12.020 -15.743 26.043 1.00 97.62 237 PRO A C 1
ATOM 1807 O O . PRO A 1 237 ? -12.305 -16.942 26.057 1.00 97.62 237 PRO A O 1
ATOM 1810 N N . VAL A 1 238 ? -12.822 -14.824 25.504 1.00 97.81 238 VAL A N 1
ATOM 1811 C CA . VAL A 1 238 ? -14.079 -15.161 24.822 1.00 97.81 238 VAL A CA 1
ATOM 1812 C C . VAL A 1 238 ? -13.846 -15.142 23.319 1.00 97.81 238 VAL A C 1
ATOM 1814 O O . VAL A 1 238 ? -13.659 -14.085 22.719 1.00 97.81 238 VAL A O 1
ATOM 1817 N N . ARG A 1 239 ? -13.870 -16.323 22.706 1.00 97.56 239 ARG A N 1
ATOM 1818 C CA . ARG A 1 239 ? -13.785 -16.505 21.254 1.00 97.56 239 ARG A CA 1
ATOM 1819 C C . ARG A 1 239 ? -15.146 -16.260 20.591 1.00 97.56 239 ARG A C 1
ATOM 1821 O O . ARG A 1 239 ? -16.178 -16.558 21.187 1.00 97.56 239 ARG A O 1
ATOM 1828 N N . ASP A 1 240 ? -15.127 -15.783 19.346 1.00 97.56 240 ASP A N 1
ATOM 1829 C CA . ASP A 1 240 ? -16.303 -15.606 18.486 1.00 97.56 240 ASP A CA 1
ATOM 1830 C C . ASP A 1 240 ? -17.354 -14.624 19.041 1.00 97.56 240 ASP A C 1
ATOM 1832 O O . ASP A 1 240 ? -18.486 -14.604 18.549 1.00 97.56 240 ASP A O 1
ATOM 1836 N N . ALA A 1 241 ? -16.972 -13.782 20.011 1.00 98.00 241 ALA A N 1
ATOM 1837 C CA . ALA A 1 241 ? -17.784 -12.660 20.467 1.00 98.00 241 ALA A CA 1
ATOM 1838 C C . ALA A 1 241 ? -17.915 -11.641 19.337 1.00 98.00 241 ALA A C 1
ATOM 1840 O O . ALA A 1 241 ? -16.925 -11.290 18.689 1.00 98.00 241 ALA A O 1
ATOM 1841 N N . GLU A 1 242 ? -19.136 -11.188 19.093 1.00 98.06 242 GLU A N 1
ATOM 1842 C CA . GLU A 1 242 ? -19.448 -10.221 18.055 1.00 98.06 242 GLU A CA 1
ATOM 1843 C C . GLU A 1 242 ? -19.249 -8.802 18.582 1.00 98.06 242 GLU A C 1
ATOM 1845 O O . GLU A 1 242 ? -19.832 -8.426 19.596 1.00 98.06 242 GLU A O 1
ATOM 1850 N N . ILE A 1 243 ? -18.411 -8.026 17.897 1.00 98.25 243 ILE A N 1
ATOM 1851 C CA . ILE A 1 243 ? -18.109 -6.635 18.230 1.00 98.25 243 ILE A CA 1
ATOM 1852 C C . ILE A 1 243 ? -18.708 -5.733 17.166 1.00 98.25 243 ILE A C 1
ATOM 1854 O O . ILE A 1 243 ? -18.374 -5.862 15.986 1.00 98.25 243 ILE A O 1
ATOM 1858 N N . SER A 1 244 ? -19.546 -4.798 17.593 1.00 97.44 244 SER A N 1
ATOM 1859 C CA . SER A 1 244 ? -20.156 -3.780 16.739 1.00 97.44 244 SER A CA 1
ATOM 1860 C C . SER A 1 244 ? -19.842 -2.383 17.262 1.00 97.44 244 SER A C 1
ATOM 1862 O O . SER A 1 244 ? -19.539 -2.204 18.443 1.00 97.44 244 SER A O 1
ATOM 1864 N N . VAL A 1 245 ? -19.875 -1.405 16.360 1.00 96.19 245 VAL A N 1
ATOM 1865 C CA . VAL A 1 245 ? -19.654 0.007 16.673 1.00 96.19 245 VAL A CA 1
ATOM 1866 C C . VAL A 1 245 ? -20.835 0.790 16.116 1.00 96.19 245 VAL A C 1
ATOM 1868 O O . VAL A 1 245 ? -21.131 0.689 14.926 1.00 96.19 245 VAL A O 1
ATOM 1871 N N . ASP A 1 246 ? -21.505 1.562 16.962 1.00 94.69 246 ASP A N 1
ATOM 1872 C CA . ASP A 1 246 ? -22.752 2.267 16.636 1.00 94.69 246 ASP A CA 1
ATOM 1873 C C . ASP A 1 246 ? -22.650 3.198 15.412 1.00 94.69 246 ASP A C 1
ATOM 1875 O O . ASP A 1 246 ? -23.562 3.250 14.585 1.00 94.69 246 ASP A O 1
ATOM 1879 N N . ILE A 1 247 ? -21.516 3.883 15.244 1.00 92.12 247 ILE A N 1
ATOM 1880 C CA . ILE A 1 247 ? -21.274 4.806 14.125 1.00 92.12 247 ILE A CA 1
ATOM 1881 C C . ILE A 1 247 ? -21.064 4.111 12.770 1.00 92.12 247 ILE A C 1
ATOM 1883 O O . ILE A 1 247 ? -21.056 4.786 11.740 1.00 92.12 247 ILE A O 1
ATOM 1887 N N . ILE A 1 248 ? -20.910 2.781 12.742 1.00 91.81 248 ILE A N 1
ATOM 1888 C CA . ILE A 1 248 ? -20.889 1.971 11.515 1.00 91.81 248 ILE A CA 1
ATOM 1889 C C . ILE A 1 248 ? -21.948 0.866 11.652 1.00 91.81 248 ILE A C 1
ATOM 1891 O O . ILE A 1 248 ? -21.632 -0.282 11.981 1.00 91.81 248 ILE A O 1
ATOM 1895 N N . PRO A 1 249 ? -23.228 1.198 11.405 1.00 87.56 249 PRO A N 1
ATOM 1896 C CA . PRO A 1 249 ? -24.320 0.270 11.641 1.00 87.56 249 PRO A CA 1
ATOM 1897 C C . PRO A 1 249 ? -24.244 -0.938 10.704 1.00 87.56 249 PRO A C 1
ATOM 1899 O O . PRO A 1 249 ? -23.801 -0.844 9.557 1.00 87.56 249 PRO A O 1
ATOM 1902 N N . ASN A 1 250 ? -24.761 -2.071 11.184 1.00 89.94 250 ASN A N 1
ATOM 1903 C CA . ASN A 1 250 ? -24.858 -3.338 10.448 1.00 89.94 250 ASN A CA 1
ATOM 1904 C C . ASN A 1 250 ? -23.512 -3.973 10.060 1.00 89.94 250 ASN A C 1
ATOM 1906 O O . ASN A 1 250 ? -23.476 -4.830 9.176 1.00 89.94 250 ASN A O 1
ATOM 1910 N N . GLN A 1 251 ? -22.413 -3.577 10.704 1.00 95.00 251 GLN A N 1
ATOM 1911 C CA . GLN A 1 251 ? -21.117 -4.225 10.535 1.00 95.00 251 GLN A CA 1
ATOM 1912 C C . GLN A 1 251 ? -20.549 -4.675 11.877 1.00 95.00 251 GLN A C 1
ATOM 1914 O O . GLN A 1 251 ? -20.682 -3.995 12.894 1.00 95.00 251 GLN A O 1
ATOM 1919 N N . SER A 1 252 ? -19.895 -5.834 11.863 1.00 95.81 252 SER A N 1
ATOM 1920 C CA . SER A 1 252 ? -19.281 -6.408 13.050 1.00 95.81 252 SER A CA 1
ATOM 1921 C C . SER A 1 252 ? -18.034 -7.226 12.725 1.00 95.81 252 SER A C 1
ATOM 1923 O O . SER A 1 252 ? -17.833 -7.740 11.614 1.00 95.81 252 SER A O 1
ATOM 1925 N N . VAL A 1 253 ? -17.173 -7.347 13.730 1.00 97.56 253 VAL A N 1
ATOM 1926 C CA . VAL A 1 253 ? -16.018 -8.249 13.733 1.00 97.56 253 VAL A CA 1
ATOM 1927 C C . VAL A 1 253 ? -16.194 -9.296 14.823 1.00 97.56 253 VAL A C 1
ATOM 1929 O O . VAL A 1 253 ? -17.022 -9.139 15.715 1.00 97.56 253 VAL A O 1
ATOM 1932 N N . ARG A 1 254 ? -15.429 -10.385 14.746 1.00 97.44 254 ARG A N 1
ATOM 1933 C CA . ARG A 1 254 ? -15.436 -11.430 15.772 1.00 97.44 254 ARG A CA 1
ATOM 1934 C C . ARG A 1 254 ? -14.090 -11.509 16.461 1.00 97.44 254 ARG A C 1
ATOM 1936 O O . ARG A 1 254 ? -13.057 -11.337 15.813 1.00 97.44 254 ARG A O 1
ATOM 1943 N N . THR A 1 255 ? -14.106 -11.786 17.757 1.00 97.69 255 THR A N 1
ATOM 1944 C CA . THR A 1 255 ? -12.878 -12.061 18.501 1.00 97.69 255 THR A CA 1
ATOM 1945 C C . THR A 1 255 ? -12.215 -13.355 18.031 1.00 97.69 255 THR A C 1
ATOM 1947 O O . THR A 1 255 ? -12.879 -14.350 17.729 1.00 97.69 255 THR A O 1
ATOM 1950 N N . GLY A 1 256 ? -10.881 -13.351 17.994 1.00 95.25 256 GLY A N 1
ATOM 1951 C CA . GLY A 1 256 ? -10.083 -14.553 17.749 1.00 95.25 256 GLY A CA 1
ATOM 1952 C C . GLY A 1 256 ? -10.031 -15.498 18.958 1.00 95.25 256 GLY A C 1
ATOM 1953 O O . GLY A 1 256 ? -10.678 -15.273 19.978 1.00 95.25 256 GLY A O 1
ATOM 1954 N N . GLY A 1 257 ? -9.206 -16.549 18.870 1.00 95.19 257 GLY A N 1
ATOM 1955 C CA . GLY A 1 257 ? -9.020 -17.520 19.964 1.00 95.19 257 GLY A CA 1
ATOM 1956 C C . GLY A 1 257 ? -8.504 -16.909 21.275 1.00 95.19 257 GLY A C 1
ATOM 1957 O O . GLY A 1 257 ? -8.845 -17.393 22.346 1.00 95.19 257 GLY A O 1
ATOM 1958 N N . GLU A 1 258 ? -7.762 -15.805 21.182 1.00 96.62 258 GLU A N 1
ATOM 1959 C CA . GLU A 1 258 ? -7.222 -15.048 22.322 1.00 96.62 258 GLU A CA 1
ATOM 1960 C C . GLU A 1 258 ? -8.192 -13.973 22.852 1.00 96.62 258 GLU A C 1
ATOM 1962 O O . GLU A 1 258 ? -7.805 -13.123 23.649 1.00 96.62 258 GLU A O 1
ATOM 1967 N N . GLY A 1 259 ? -9.443 -13.934 22.375 1.00 96.94 259 GLY A N 1
ATOM 1968 C CA . GLY A 1 259 ? -10.423 -12.913 22.770 1.00 96.94 259 GLY A CA 1
ATOM 1969 C C . GLY A 1 259 ? -10.131 -11.507 22.230 1.00 96.94 259 GLY A C 1
ATOM 1970 O O . GLY A 1 259 ? -10.862 -10.567 22.529 1.00 96.94 259 GLY A O 1
ATOM 1971 N N . LEU A 1 260 ? -9.077 -11.350 21.425 1.00 98.12 260 LEU A N 1
ATOM 1972 C CA . LEU A 1 260 ? -8.668 -10.084 20.821 1.00 98.12 260 LEU A CA 1
ATOM 1973 C C . LEU A 1 260 ? -9.482 -9.773 19.566 1.00 98.12 260 LEU A C 1
ATOM 1975 O O . LEU A 1 260 ? -9.837 -10.677 18.803 1.00 98.12 260 LEU A O 1
ATOM 1979 N N . TRP A 1 261 ? -9.708 -8.485 19.325 1.00 97.69 261 TRP A N 1
ATOM 1980 C CA . TRP A 1 261 ? -10.392 -7.989 18.136 1.00 97.69 261 TRP A CA 1
ATOM 1981 C C . TRP A 1 261 ? -9.798 -6.663 17.647 1.00 97.69 261 TRP A C 1
ATOM 1983 O O . TRP A 1 261 ? -9.165 -5.915 18.397 1.00 97.69 261 TRP A O 1
ATOM 1993 N N . MET A 1 262 ? -10.022 -6.384 16.365 1.00 97.25 262 MET A N 1
ATOM 1994 C CA . MET A 1 262 ? -9.665 -5.141 15.690 1.00 97.25 262 MET A CA 1
ATOM 1995 C C . MET A 1 262 ? -10.810 -4.771 14.748 1.00 97.25 262 MET A C 1
ATOM 1997 O O . MET A 1 262 ? -11.305 -5.634 14.026 1.00 97.25 262 MET A O 1
ATOM 2001 N N . PHE A 1 263 ? -11.221 -3.509 14.769 1.00 96.75 263 PHE A N 1
ATOM 2002 C CA . PHE A 1 263 ? -12.282 -2.953 13.941 1.00 96.75 263 PHE A CA 1
ATOM 2003 C C . PHE A 1 263 ? -11.719 -1.761 13.167 1.00 96.75 263 PHE A C 1
ATOM 2005 O O . PHE A 1 263 ? -11.283 -0.774 13.763 1.00 96.75 263 PHE A O 1
ATOM 2012 N N . TYR A 1 264 ? -11.690 -1.862 11.844 1.00 95.44 264 TYR A N 1
ATOM 2013 C CA . TYR A 1 264 ? -11.146 -0.831 10.964 1.00 95.44 264 TYR A CA 1
ATOM 2014 C C . TYR A 1 264 ? -12.237 0.116 10.465 1.00 95.44 264 TYR A C 1
ATOM 2016 O O . TYR A 1 264 ? -13.380 -0.277 10.257 1.00 95.44 264 TYR A O 1
ATOM 2024 N N . PHE A 1 265 ? -11.859 1.371 10.253 1.00 92.94 265 PHE A N 1
ATOM 2025 C CA . PHE A 1 265 ? -12.698 2.380 9.610 1.00 92.94 265 PHE A CA 1
ATOM 2026 C C . PHE A 1 265 ? -12.111 2.701 8.245 1.00 92.94 265 PHE A C 1
ATOM 2028 O O . PHE A 1 265 ? -10.936 2.422 7.994 1.00 92.94 265 PHE A O 1
ATOM 2035 N N . ASP A 1 266 ? -12.892 3.342 7.383 1.00 85.31 266 ASP A N 1
ATOM 2036 C CA . ASP A 1 266 ? -12.351 3.921 6.160 1.00 85.31 266 ASP A CA 1
ATOM 2037 C C . ASP A 1 266 ? -11.312 5.012 6.467 1.00 85.31 266 ASP A C 1
ATOM 2039 O O . ASP A 1 266 ? -11.341 5.682 7.504 1.00 85.31 266 ASP A O 1
ATOM 2043 N N . ILE A 1 267 ? -10.365 5.201 5.547 1.00 83.25 267 ILE A N 1
ATOM 2044 C CA . ILE A 1 267 ? -9.198 6.068 5.771 1.00 83.25 267 ILE A CA 1
ATOM 2045 C C . ILE A 1 267 ? -9.566 7.556 5.930 1.00 83.25 267 ILE A C 1
ATOM 2047 O O . ILE A 1 267 ? -8.804 8.332 6.502 1.00 83.25 267 ILE A O 1
ATOM 2051 N N . ASN A 1 268 ? -10.747 7.956 5.458 1.00 79.94 268 ASN A N 1
ATOM 2052 C CA . ASN A 1 268 ? -11.305 9.302 5.586 1.00 79.94 268 ASN A CA 1
ATOM 2053 C C . ASN A 1 268 ? -12.296 9.448 6.752 1.00 79.94 268 ASN A C 1
ATOM 2055 O O . ASN A 1 268 ? -13.008 10.452 6.798 1.00 79.94 268 ASN A O 1
ATOM 2059 N N . GLN A 1 269 ? -12.348 8.485 7.681 1.00 84.62 269 GLN A N 1
ATOM 2060 C CA . GLN A 1 269 ? -13.159 8.597 8.892 1.00 84.62 269 GLN A CA 1
ATOM 2061 C C . GLN A 1 269 ? -12.912 9.956 9.576 1.00 84.62 269 GLN A C 1
ATOM 2063 O O . GLN A 1 269 ? -11.745 10.285 9.854 1.00 84.62 269 GLN A O 1
ATOM 2068 N N . PRO A 1 270 ? -13.976 10.738 9.858 1.00 79.25 270 PRO A N 1
ATOM 2069 C CA . PRO A 1 270 ? -13.850 12.012 10.548 1.00 79.25 270 PRO A CA 1
ATOM 2070 C C . PRO A 1 270 ? -13.146 11.867 11.896 1.00 79.25 270 PRO A C 1
ATOM 2072 O O . PRO A 1 270 ? -13.344 10.891 12.621 1.00 79.25 270 PRO A O 1
ATOM 2075 N N . ASP A 1 271 ? -12.324 12.859 12.229 1.00 85.81 271 ASP A N 1
ATOM 2076 C CA . ASP A 1 271 ? -11.666 12.923 13.528 1.00 85.81 271 ASP A CA 1
ATOM 2077 C C . ASP A 1 271 ? -12.645 13.409 14.597 1.00 85.81 271 ASP A C 1
ATOM 2079 O O . ASP A 1 271 ? -13.457 14.300 14.343 1.00 85.81 271 ASP A O 1
ATOM 2083 N N . GLY A 1 272 ? -12.550 12.863 15.807 1.00 86.00 272 GLY A N 1
ATOM 2084 C CA . GLY A 1 272 ? -13.276 13.422 16.945 1.00 86.00 272 GLY A CA 1
ATOM 2085 C C . GLY A 1 272 ? -14.643 12.810 17.241 1.00 86.00 272 GLY A C 1
ATOM 2086 O O . GLY A 1 272 ? -15.331 13.305 18.127 1.00 86.00 272 GLY A O 1
ATOM 2087 N N . VAL A 1 273 ? -15.057 11.770 16.516 1.00 89.00 273 VAL A N 1
ATOM 2088 C CA . VAL A 1 273 ? -16.415 11.218 16.633 1.00 89.00 273 VAL A CA 1
ATOM 2089 C C . VAL A 1 273 ? -16.501 10.289 17.854 1.00 89.00 273 VAL A C 1
ATOM 2091 O O . VAL A 1 273 ? -15.706 9.351 17.927 1.00 89.00 273 VAL A O 1
ATOM 2094 N N . PRO A 1 274 ? -17.407 10.517 18.822 1.00 92.94 274 PRO A N 1
ATOM 2095 C CA . PRO A 1 274 ? -17.659 9.550 19.888 1.00 92.94 274 PRO A CA 1
ATOM 2096 C C . PRO A 1 274 ? -18.360 8.309 19.322 1.00 92.94 274 PRO A C 1
ATOM 2098 O O . PRO A 1 274 ? -19.117 8.418 18.360 1.00 92.94 274 PRO A O 1
ATOM 2101 N N . ALA A 1 275 ? -18.113 7.148 19.918 1.00 94.44 275 ALA A N 1
ATOM 2102 C CA . ALA A 1 275 ? -18.729 5.891 19.506 1.00 94.44 275 ALA A CA 1
ATOM 2103 C C . ALA A 1 275 ? -19.018 4.996 20.713 1.00 94.44 275 ALA A C 1
ATOM 2105 O O . ALA A 1 275 ? -18.244 4.975 21.671 1.00 94.44 275 ALA A O 1
ATOM 2106 N N . GLU A 1 276 ? -20.091 4.222 20.643 1.00 96.75 276 GLU A N 1
ATOM 2107 C CA . GLU A 1 276 ? -20.362 3.103 21.541 1.00 96.75 276 GLU A CA 1
ATOM 2108 C C . GLU A 1 276 ? -19.900 1.802 20.877 1.00 96.75 276 GLU A C 1
ATOM 2110 O O . GLU A 1 276 ? -20.200 1.522 19.713 1.00 96.75 276 GLU A O 1
ATOM 2115 N N . VAL A 1 277 ? -19.142 1.001 21.623 1.00 97.75 277 VAL A N 1
ATOM 2116 C CA . VAL A 1 277 ? -18.673 -0.312 21.187 1.00 97.75 277 VAL A CA 1
ATOM 2117 C C . VAL A 1 277 ? -19.380 -1.366 22.013 1.00 97.75 277 VAL A C 1
ATOM 2119 O O . VAL A 1 277 ? -19.230 -1.393 23.233 1.00 97.75 277 VAL A O 1
ATOM 2122 N N . THR A 1 278 ? -20.101 -2.262 21.349 1.00 97.94 278 THR A N 1
ATOM 2123 C CA . THR A 1 278 ? -20.856 -3.334 21.999 1.00 97.94 278 THR A CA 1
ATOM 2124 C C . THR A 1 278 ? -20.252 -4.686 21.656 1.00 97.94 278 THR A C 1
ATOM 2126 O O . THR A 1 278 ? -20.034 -4.998 20.483 1.00 97.94 278 THR A O 1
ATOM 2129 N N . ALA A 1 279 ? -20.017 -5.494 22.686 1.00 98.12 279 ALA A N 1
ATOM 2130 C CA . ALA A 1 279 ? -19.585 -6.878 22.595 1.00 98.12 279 ALA A CA 1
ATOM 2131 C C . ALA A 1 279 ? -20.730 -7.818 22.994 1.00 98.12 279 ALA A C 1
ATOM 2133 O O . ALA A 1 279 ? -21.276 -7.688 24.089 1.00 98.12 279 ALA A O 1
ATOM 2134 N N . VAL A 1 280 ? -21.052 -8.788 22.136 1.00 98.00 280 VAL A N 1
ATOM 2135 C CA . VAL A 1 280 ? -22.041 -9.845 22.394 1.00 98.00 280 VAL A CA 1
ATOM 2136 C C . VAL A 1 280 ? -21.338 -11.199 22.366 1.00 98.00 280 VAL A C 1
ATOM 2138 O O . VAL A 1 280 ? -20.827 -11.634 21.331 1.00 98.00 280 VAL A O 1
ATOM 2141 N N . ALA A 1 281 ? -21.278 -11.875 23.510 1.00 97.19 281 ALA A N 1
ATOM 2142 C CA . ALA A 1 281 ? -20.684 -13.199 23.626 1.00 97.19 281 ALA A CA 1
ATOM 2143 C C . ALA A 1 281 ? -21.583 -14.278 22.978 1.00 97.19 281 ALA A C 1
ATOM 2145 O O . ALA A 1 281 ? -22.795 -14.090 22.863 1.00 97.19 281 ALA A O 1
ATOM 2146 N N . PRO A 1 282 ? -21.039 -15.449 22.581 1.00 96.50 282 PRO A N 1
ATOM 2147 C CA . PRO A 1 282 ? -21.825 -16.509 21.933 1.00 96.50 282 PRO A CA 1
ATOM 2148 C C . PRO A 1 282 ? -22.999 -17.055 22.760 1.00 96.50 282 PRO A C 1
ATOM 2150 O O . PRO A 1 282 ? -23.911 -17.664 22.209 1.00 96.50 282 PRO A O 1
ATOM 2153 N N . ASN A 1 283 ? -22.966 -16.866 24.080 1.00 93.25 283 ASN A N 1
ATOM 2154 C CA . ASN A 1 283 ? -24.041 -17.230 25.002 1.00 93.25 283 ASN A CA 1
ATOM 2155 C C . ASN A 1 283 ? -25.155 -16.163 25.105 1.00 93.25 283 ASN A C 1
ATOM 2157 O O . ASN A 1 283 ? -26.144 -16.406 25.789 1.00 93.25 283 ASN A O 1
ATOM 2161 N N . GLY A 1 284 ? -25.015 -15.021 24.422 1.00 95.31 284 GLY A N 1
ATOM 2162 C CA . GLY A 1 284 ? -25.967 -13.907 24.418 1.00 95.31 284 GLY A CA 1
ATOM 2163 C C . GLY A 1 284 ? -25.652 -12.791 25.419 1.00 95.31 284 GLY A C 1
ATOM 2164 O O . GLY A 1 284 ? -26.285 -11.736 25.359 1.00 95.31 284 GLY A O 1
ATOM 2165 N N . ASP A 1 285 ? -24.671 -12.976 26.305 1.00 96.38 285 ASP A N 1
ATOM 2166 C CA . ASP A 1 285 ? -24.294 -11.939 27.264 1.00 96.38 285 ASP A CA 1
ATOM 2167 C C . ASP A 1 285 ? -23.669 -10.740 26.542 1.00 96.38 285 ASP A C 1
ATOM 2169 O O . ASP A 1 285 ? -22.922 -10.895 25.575 1.00 96.38 285 ASP A O 1
ATOM 2173 N N . THR A 1 286 ? -23.977 -9.531 27.011 1.00 96.62 286 THR A N 1
ATOM 2174 C CA . THR A 1 286 ? -23.630 -8.285 26.315 1.00 96.62 286 THR A CA 1
ATOM 2175 C C . THR A 1 286 ? -22.955 -7.289 27.253 1.00 96.62 286 THR A C 1
ATOM 2177 O O . THR A 1 286 ? -23.338 -7.171 28.416 1.00 96.62 286 THR A O 1
ATOM 2180 N N . ALA A 1 287 ? -21.983 -6.539 26.735 1.00 97.00 287 ALA A N 1
ATOM 2181 C CA . ALA A 1 287 ? -21.380 -5.387 27.401 1.00 97.00 287 ALA A CA 1
ATOM 2182 C C . ALA A 1 287 ? -21.113 -4.261 26.390 1.00 97.00 287 ALA A C 1
ATOM 2184 O O . ALA A 1 287 ? -20.807 -4.538 25.230 1.00 97.00 287 ALA A O 1
ATOM 2185 N N . SER A 1 288 ? -21.199 -3.007 26.837 1.00 96.88 288 SER A N 1
ATOM 2186 C CA . SER A 1 288 ? -20.913 -1.823 26.019 1.00 96.88 288 SER A CA 1
ATOM 2187 C C . SER A 1 288 ? -19.885 -0.925 26.693 1.00 96.88 288 SER A C 1
ATOM 2189 O O . SER A 1 288 ? -19.886 -0.778 27.913 1.00 96.88 288 SER A O 1
ATOM 2191 N N . GLU A 1 289 ? -19.037 -0.300 25.883 1.00 97.12 289 GLU A N 1
ATOM 2192 C CA . GLU A 1 289 ? -18.034 0.671 26.306 1.00 97.12 289 GLU A CA 1
ATOM 2193 C C . GLU A 1 289 ? -18.112 1.916 25.427 1.00 97.12 289 GLU A C 1
ATOM 2195 O O . GLU A 1 289 ? -18.234 1.833 24.203 1.00 97.12 289 GLU A O 1
ATOM 2200 N N . ASN A 1 290 ? -17.999 3.086 26.054 1.00 95.19 290 ASN A N 1
ATOM 2201 C CA . ASN A 1 290 ? -17.997 4.356 25.340 1.00 95.19 290 ASN A CA 1
ATOM 2202 C C . ASN A 1 290 ? -16.568 4.743 24.958 1.00 95.19 290 ASN A C 1
ATOM 2204 O O . ASN A 1 290 ? -15.699 4.922 25.813 1.00 95.19 290 ASN A O 1
ATOM 2208 N N . VAL A 1 291 ? -16.339 4.951 23.666 1.00 94.19 291 VAL A N 1
ATOM 2209 C CA . VAL A 1 291 ? -15.123 5.554 23.126 1.00 94.19 291 VAL A CA 1
ATOM 2210 C C . VAL A 1 291 ? -15.386 7.051 22.960 1.00 94.19 291 VAL A C 1
ATOM 2212 O O . VAL A 1 291 ? -16.072 7.453 22.020 1.00 94.19 291 VAL A O 1
ATOM 2215 N N . PRO A 1 292 ? -14.840 7.916 23.837 1.00 89.31 292 PRO A N 1
ATOM 2216 C CA . PRO A 1 292 ? -15.166 9.343 23.823 1.00 89.31 292 PRO A CA 1
ATOM 2217 C C . PRO A 1 292 ? -14.685 10.046 22.551 1.00 89.31 292 PRO A C 1
ATOM 2219 O O . PRO A 1 292 ? -15.219 11.088 22.185 1.00 89.31 292 PRO A O 1
ATOM 2222 N N . GLN A 1 293 ? -13.658 9.496 21.894 1.00 91.69 293 GLN A N 1
ATOM 2223 C CA . GLN A 1 293 ? -13.116 10.051 20.666 1.00 91.69 293 GLN A CA 1
ATOM 2224 C C . GLN A 1 293 ? -12.464 8.967 19.800 1.00 91.69 293 GLN A C 1
ATOM 2226 O O . GLN A 1 293 ? -11.368 8.489 20.107 1.00 91.69 293 GLN A O 1
ATOM 2231 N N . VAL A 1 294 ? -13.094 8.634 18.676 1.00 90.88 294 VAL A N 1
ATOM 2232 C CA . VAL A 1 294 ? -12.438 7.931 17.573 1.00 90.88 294 VAL A CA 1
ATOM 2233 C C . VAL A 1 294 ? -11.492 8.919 16.896 1.00 90.88 294 VAL A C 1
ATOM 2235 O O . VAL A 1 294 ? -11.911 9.942 16.348 1.00 90.88 294 VAL A O 1
ATOM 2238 N N . LYS A 1 295 ? -10.189 8.640 16.993 1.00 90.50 295 LYS A N 1
ATOM 2239 C CA . LYS A 1 295 ? -9.133 9.496 16.446 1.00 90.50 295 LYS A CA 1
ATOM 2240 C C . LYS A 1 295 ? -8.791 9.070 15.029 1.00 90.50 295 LYS A C 1
ATOM 2242 O O . LYS A 1 295 ? -8.392 7.926 14.810 1.00 90.50 295 LYS A O 1
ATOM 2247 N N . SER A 1 296 ? -8.908 9.994 14.082 1.00 89.19 296 SER A N 1
ATOM 2248 C CA . SER A 1 296 ? -8.580 9.721 12.685 1.00 89.19 296 SER A CA 1
ATOM 2249 C C . SER A 1 296 ? -7.097 9.371 12.539 1.00 89.19 296 SER A C 1
ATOM 2251 O O . SER A 1 296 ? -6.233 10.042 13.108 1.00 89.19 296 SER A O 1
ATOM 2253 N N . ARG A 1 297 ? -6.798 8.334 11.748 1.00 89.38 297 ARG A N 1
ATOM 2254 C CA . ARG A 1 297 ? -5.445 7.823 11.474 1.00 89.38 297 ARG A CA 1
ATOM 2255 C C . ARG A 1 297 ? -4.714 7.371 12.742 1.00 89.38 297 ARG A C 1
ATOM 2257 O O . ARG A 1 297 ? -3.502 7.534 12.873 1.00 89.38 297 ARG A O 1
ATOM 2264 N N . ALA A 1 298 ? -5.452 6.801 13.688 1.00 90.38 298 ALA A N 1
ATOM 2265 C CA . ALA A 1 298 ? -4.903 6.223 14.903 1.00 90.38 298 ALA A CA 1
ATOM 2266 C C . ALA A 1 298 ? -5.629 4.929 15.280 1.00 90.38 298 ALA A C 1
ATOM 2268 O O . ALA A 1 298 ? -6.787 4.711 14.923 1.00 90.38 298 ALA A O 1
ATOM 2269 N N . THR A 1 299 ? -4.943 4.089 16.053 1.00 94.12 299 THR A N 1
ATOM 2270 C CA . THR A 1 299 ? -5.565 2.963 16.750 1.00 94.12 299 THR A CA 1
ATOM 2271 C C . THR A 1 299 ? -5.947 3.404 18.157 1.00 94.12 299 THR A C 1
ATOM 2273 O O . THR A 1 299 ? -5.071 3.718 18.965 1.00 94.12 299 THR A O 1
ATOM 2276 N N . VAL A 1 300 ? -7.242 3.412 18.465 1.00 95.00 300 VAL A N 1
ATOM 2277 C CA . VAL A 1 300 ? -7.745 3.662 19.822 1.00 95.00 300 VAL A CA 1
ATOM 2278 C C . VAL A 1 300 ? -7.972 2.324 20.522 1.00 95.00 300 VAL A C 1
ATOM 2280 O O . VAL A 1 300 ? -8.517 1.381 19.947 1.00 95.00 300 VAL A O 1
ATOM 2283 N N . VAL A 1 301 ? -7.506 2.224 21.766 1.00 96.44 301 VAL A N 1
ATOM 2284 C CA . VAL A 1 301 ? -7.709 1.036 22.600 1.00 96.44 301 VAL A CA 1
ATOM 2285 C C . VAL A 1 301 ? -9.019 1.193 23.355 1.00 96.44 301 VAL A C 1
ATOM 2287 O O . VAL A 1 301 ? -9.184 2.154 24.103 1.00 96.44 301 VAL A O 1
ATOM 2290 N N . VAL A 1 302 ? -9.927 0.248 23.151 1.00 97.00 302 VAL A N 1
ATOM 2291 C CA . VAL A 1 302 ? -11.185 0.130 23.887 1.00 97.00 302 VAL A CA 1
ATOM 2292 C C . VAL A 1 302 ? -10.918 -0.660 25.168 1.00 97.00 302 VAL A C 1
ATOM 2294 O O . VAL A 1 302 ? -10.177 -1.651 25.107 1.00 97.00 302 VAL A O 1
ATOM 2297 N N . PRO A 1 303 ? -11.464 -0.234 26.324 1.00 96.81 303 PRO A N 1
ATOM 2298 C CA . PRO A 1 303 ? -11.390 -1.013 27.552 1.00 96.81 303 PRO A CA 1
ATOM 2299 C C . PRO A 1 303 ? -11.824 -2.467 27.339 1.00 96.81 303 PRO A C 1
ATOM 2301 O O . PRO A 1 303 ? -12.681 -2.771 26.511 1.00 96.81 303 PRO A O 1
ATOM 2304 N N . THR A 1 304 ? -11.189 -3.378 28.070 1.00 96.88 304 THR A N 1
ATOM 2305 C CA . THR A 1 304 ? -11.502 -4.804 27.988 1.00 96.88 304 THR A CA 1
ATOM 2306 C C . THR A 1 304 ? -12.915 -5.071 28.492 1.00 96.88 304 THR A C 1
ATOM 2308 O O . THR A 1 304 ? -13.251 -4.699 29.615 1.00 96.88 304 THR A O 1
ATOM 2311 N N . PHE A 1 305 ? -13.706 -5.797 27.705 1.00 97.56 305 PHE A N 1
ATOM 2312 C CA . PHE A 1 305 ? -15.011 -6.278 28.141 1.00 97.56 305 PHE A CA 1
ATOM 2313 C C . PHE A 1 305 ? -14.844 -7.490 29.060 1.00 97.56 305 PHE A C 1
ATOM 2315 O O . PHE A 1 305 ? -14.166 -8.455 28.696 1.00 97.56 305 PHE A O 1
ATOM 2322 N N . HIS A 1 306 ? -15.498 -7.462 30.221 1.00 95.81 306 HIS A N 1
ATOM 2323 C CA . HIS A 1 306 ? -15.634 -8.616 31.109 1.00 95.81 306 HIS A CA 1
ATOM 2324 C C . HIS A 1 306 ? -17.093 -9.079 31.122 1.00 95.81 306 HIS A C 1
ATOM 2326 O O . HIS A 1 306 ? -17.959 -8.365 31.621 1.00 95.81 306 HIS A O 1
ATOM 2332 N N . ILE A 1 307 ? -17.356 -10.260 30.557 1.00 91.88 307 ILE A N 1
ATOM 2333 C CA . ILE A 1 307 ? -18.707 -10.762 30.272 1.00 91.88 307 ILE A CA 1
ATOM 2334 C C . ILE A 1 307 ? -18.899 -12.159 30.875 1.00 91.88 307 ILE A C 1
ATOM 2336 O O . ILE A 1 307 ? -18.089 -13.049 30.632 1.00 91.88 307 ILE A O 1
ATOM 2340 N N . GLY A 1 308 ? -19.962 -12.398 31.634 1.00 75.75 308 GLY A N 1
ATOM 2341 C CA . GLY A 1 308 ? -20.373 -13.749 32.037 1.00 75.75 308 GLY A CA 1
ATOM 2342 C C . GLY A 1 308 ? -21.031 -13.826 33.394 1.00 75.75 308 GLY A C 1
ATOM 2343 O O . GLY A 1 308 ? -21.264 -12.760 34.005 1.00 75.75 308 GLY A O 1
#

Solvent-accessible surface area (backbone atoms only — not comparable to full-atom values): 16571 Å² total; per-residue (Å²): 137,84,80,77,83,76,82,75,72,63,71,44,23,40,49,39,41,26,24,42,61,48,31,76,68,62,77,51,57,91,67,14,47,53,80,78,69,74,47,43,29,40,42,20,35,50,97,83,51,47,72,40,88,76,55,47,35,52,52,67,47,69,42,96,79,47,23,40,35,36,24,46,47,44,30,32,46,100,85,67,44,83,69,42,75,67,71,76,44,40,30,30,40,38,38,39,35,80,37,32,45,75,44,77,44,80,43,56,41,63,35,47,65,93,78,49,73,74,40,71,41,49,59,23,65,66,34,88,71,72,75,30,70,43,93,86,34,55,35,25,38,44,33,38,55,41,46,45,62,42,78,46,46,49,39,52,69,24,39,38,38,49,42,72,64,62,70,57,47,44,61,31,57,20,37,86,72,6,33,28,33,34,46,29,43,50,94,54,88,57,70,36,61,24,34,40,37,38,41,40,89,97,53,80,69,44,72,46,71,74,43,78,37,55,47,34,28,83,34,74,52,50,52,20,30,42,33,40,37,33,24,28,77,82,71,44,55,35,49,60,21,39,36,36,39,65,87,50,74,99,48,69,37,55,20,39,82,75,5,38,40,60,42,33,47,54,76,76,48,69,65,63,45,59,37,46,38,38,42,35,38,82,87,68,50,72,51,75,48,79,42,79,53,42,48,51,48,31,76,45,77,48,78,69,43,67,47,122

Nearest PDB structures (foldseek):
  8fia-assembly1_A-2  TM=8.589E-01  e=5.132E-03  Drosophila melanogaster
  3mn8-assembly4_D  TM=6.660E-01  e=2.257E-03  Drosophila melanogaster
  3mn8-assembly2_B  TM=6.616E-01  e=3.233E-03  Drosophila melanogaster
  7vcr-assembly1_A  TM=2.358E-01  e=3.072E-03  Streptococcus oralis ATCC 35037
  4tkx-assembly1_L  TM=6.084E-01  e=1.125E+00  Porphyromonas gingivalis

Radius of gyration: 25.0 Å; Cα contacts (8 Å, |Δi|>4): 790; chains: 1; bounding box: 62×57×69 Å

Foldseek 3Di:
DDDPPPPPQDFWAKAFAAAVVVCVLVPQPNGHADDDDKWKWFQAFAPVRHGDVVTFTWDWDADPRRGMTTTGLFTADPVRDGDDRDDFTWTWMWMDGPFFAIDIDTDTTPHYPVRYDHDYTHTWPPHPDDQLLPPSNQKFKEKEFAADFFQGHGQFQKWKAKPQAADWFRIWTQHNRRIGMTMHGHPDQDWTWIWIWIHRPPDDIDIDGRQTTGGSYHHYQAFFKEKEFEAAPVRHGFWQKWKDKPVDPPGTDTAHNRRIDMTTDHLPPDWQDKIKMKTAGPVGWIDIFIDRIRGHRDYDYTYYHHTD

Mean predicted aligned error: 8.07 Å

Sequence (308 aa):
MTIFERYVTEAAGVITLVDQFAKERGTRGEMPSPIPPLRFSLIAHGLAMTPLDPPISLAAQRSGSGTVYVFADEARDRRGEPSLRIAPDRYRLRIEGDYYQPLELDLEWPPTPATLLPQPLLPGYNYPFPDVTLPSSRMTLLRGTVVRGVRGDPVPNATVTVANTPAGFTTARTDKSGAWVVAFRHANANDINATVTIAIPGEPDVVVNAVVLKAGQDNALSQTSLRGAVFTTRNTPVRDAEISVDIIPNQSVRTGGEGLWMFYFDINQPDGVPAEVTAVAPNGDTASENVPQVKSRATVVVPTFHIG

pLDDT: mean 87.04, std 13.12, range [27.91, 98.25]